Protein AF-A0A4V3BRT6-F1 (afdb_monomer)

Radius of gyration: 21.06 Å; Cα contacts (8 Å, |Δi|>4): 936; chains: 1; bounding box: 44×39×68 Å

Structure (mmCIF, N/CA/C/O backbone):
data_AF-A0A4V3BRT6-F1
#
_entry.id   AF-A0A4V3BRT6-F1
#
loop_
_atom_site.group_PDB
_atom_site.id
_atom_site.type_symbol
_atom_site.label_atom_id
_atom_site.label_alt_id
_atom_site.label_comp_id
_atom_site.label_asym_id
_atom_site.label_entity_id
_atom_site.label_seq_id
_atom_site.pdbx_PDB_ins_code
_atom_site.Cartn_x
_atom_site.Cartn_y
_atom_site.Cartn_z
_atom_site.occupancy
_atom_site.B_iso_or_equiv
_atom_site.auth_seq_id
_atom_site.auth_comp_id
_atom_site.auth_asym_id
_atom_site.auth_atom_id
_atom_site.pdbx_PDB_model_num
ATOM 1 N N . MET A 1 1 ? -2.702 -7.851 36.209 1.00 33.97 1 MET A N 1
ATOM 2 C CA . MET A 1 1 ? -2.397 -9.032 35.366 1.00 33.97 1 MET A CA 1
ATOM 3 C C . MET A 1 1 ? -1.144 -8.744 34.552 1.00 33.97 1 MET A C 1
ATOM 5 O O . MET A 1 1 ? -1.116 -7.740 33.855 1.00 33.97 1 MET A O 1
ATOM 9 N N . LYS A 1 2 ? -0.084 -9.554 34.685 1.00 27.22 2 LYS A N 1
ATOM 10 C CA . LYS A 1 2 ? 1.151 -9.397 33.895 1.00 27.22 2 LYS A CA 1
ATOM 11 C C . LYS A 1 2 ? 0.832 -9.653 32.416 1.00 27.22 2 LYS A C 1
ATOM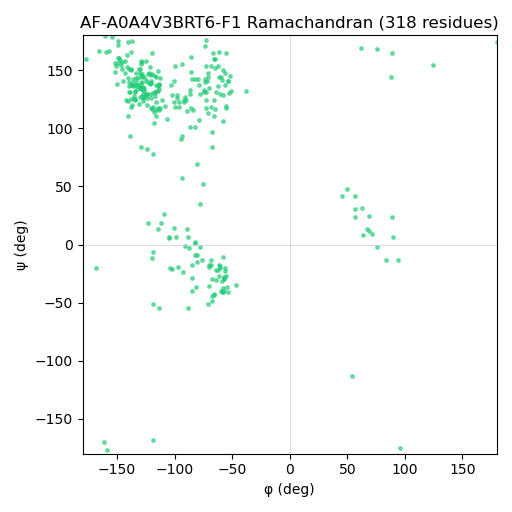 13 O O . LYS A 1 2 ? 0.436 -10.768 32.083 1.00 27.22 2 LYS A O 1
ATOM 18 N N . GLN A 1 3 ? 0.997 -8.648 31.551 1.00 29.16 3 GLN A N 1
ATOM 19 C CA . GLN A 1 3 ? 0.953 -8.825 30.095 1.00 29.16 3 GLN A CA 1
ATOM 20 C C . GLN A 1 3 ? 2.032 -9.843 29.704 1.00 29.16 3 GLN A C 1
ATOM 22 O O . GLN A 1 3 ? 3.229 -9.560 29.779 1.00 29.16 3 GLN A O 1
ATOM 27 N N . ARG A 1 4 ? 1.623 -11.064 29.345 1.00 28.08 4 ARG A N 1
ATOM 28 C CA . ARG A 1 4 ? 2.528 -12.041 28.736 1.00 28.08 4 ARG A CA 1
ATOM 29 C C . ARG A 1 4 ? 2.893 -11.509 27.352 1.00 28.08 4 ARG A C 1
ATOM 31 O O . ARG A 1 4 ? 2.012 -11.329 26.519 1.00 28.08 4 ARG A O 1
ATOM 38 N N . LYS A 1 5 ? 4.181 -11.250 27.116 1.00 31.92 5 LYS A N 1
ATOM 39 C CA . LYS A 1 5 ? 4.716 -10.992 25.774 1.00 31.92 5 LYS A CA 1
ATOM 40 C C . LYS A 1 5 ? 4.614 -12.301 24.985 1.00 31.92 5 LYS A C 1
ATOM 42 O O . LYS A 1 5 ? 5.441 -13.188 25.169 1.00 31.92 5 LYS A O 1
ATOM 47 N N . VAL A 1 6 ? 3.555 -12.460 24.196 1.00 39.06 6 VAL A N 1
ATOM 48 C CA . VAL A 1 6 ? 3.385 -13.597 23.283 1.00 39.06 6 VAL A CA 1
ATOM 49 C C . VAL A 1 6 ? 3.971 -13.193 21.935 1.00 39.06 6 VAL A C 1
ATOM 51 O O . VAL A 1 6 ? 3.570 -12.182 21.367 1.00 39.06 6 VAL A O 1
ATOM 54 N N . ILE A 1 7 ? 4.935 -13.968 21.438 1.00 40.22 7 ILE A N 1
ATOM 55 C CA . ILE A 1 7 ? 5.411 -13.866 20.056 1.00 40.22 7 ILE A CA 1
ATOM 56 C C . ILE A 1 7 ? 4.479 -14.748 19.224 1.00 40.22 7 ILE A C 1
ATOM 58 O O . ILE A 1 7 ? 4.590 -15.972 19.259 1.00 40.22 7 ILE A O 1
ATOM 62 N N . SER A 1 8 ? 3.522 -14.141 18.527 1.00 45.16 8 SER A N 1
ATOM 63 C CA . SER A 1 8 ? 2.628 -14.865 17.620 1.00 45.16 8 SER A CA 1
ATOM 64 C C . SER A 1 8 ? 3.311 -15.038 16.264 1.00 45.16 8 SER A C 1
ATOM 66 O O . SER A 1 8 ? 3.577 -14.052 15.582 1.00 45.16 8 SER A O 1
ATOM 68 N N . GLN A 1 9 ? 3.590 -16.280 15.865 1.00 44.12 9 GLN A N 1
ATOM 69 C CA . GLN A 1 9 ? 4.056 -16.606 14.514 1.00 44.12 9 GLN A CA 1
ATOM 70 C C . GLN A 1 9 ? 2.837 -16.810 13.606 1.00 44.12 9 GLN A C 1
ATOM 72 O O . GLN A 1 9 ? 1.921 -17.550 13.959 1.00 44.12 9 GLN A O 1
ATOM 77 N N . ALA A 1 10 ? 2.808 -16.145 12.453 1.00 50.47 10 ALA A N 1
ATOM 78 C CA . ALA A 1 10 ? 1.772 -16.315 11.440 1.00 50.47 10 ALA A CA 1
ATOM 79 C C . ALA A 1 10 ? 2.437 -16.581 10.086 1.00 50.47 10 ALA A C 1
ATOM 81 O O . ALA A 1 10 ? 3.309 -15.820 9.672 1.00 50.47 10 ALA A O 1
ATOM 82 N N . ILE A 1 11 ? 2.024 -17.657 9.416 1.00 47.91 11 ILE A N 1
ATOM 83 C CA . ILE A 1 11 ? 2.419 -17.997 8.045 1.00 47.91 11 ILE A CA 1
ATOM 84 C C . ILE A 1 11 ? 1.141 -17.949 7.209 1.00 47.91 11 ILE A C 1
ATOM 86 O O . ILE A 1 11 ? 0.170 -18.630 7.539 1.00 47.91 11 ILE A O 1
ATOM 90 N N . ALA A 1 12 ? 1.129 -17.130 6.161 1.00 45.38 12 ALA A N 1
ATOM 91 C CA . ALA A 1 12 ? 0.057 -17.106 5.172 1.00 45.38 12 ALA A CA 1
ATOM 92 C C . ALA A 1 12 ? 0.528 -17.855 3.919 1.00 45.38 12 ALA A C 1
ATOM 94 O O . ALA A 1 12 ? 1.608 -17.575 3.404 1.00 45.38 12 ALA A O 1
ATOM 95 N N . ILE A 1 13 ? -0.274 -18.809 3.442 1.00 42.78 13 ILE A N 1
ATOM 96 C CA . ILE A 1 13 ? -0.078 -19.489 2.157 1.00 42.78 13 ILE A CA 1
ATOM 97 C C . ILE A 1 13 ? -1.290 -19.127 1.303 1.00 42.78 13 ILE A C 1
ATOM 99 O O . ILE A 1 13 ? -2.403 -19.548 1.614 1.00 42.78 13 ILE A O 1
ATOM 103 N N . SER A 1 14 ? -1.094 -18.325 0.258 1.00 44.56 14 SER A N 1
ATOM 104 C CA . SER A 1 14 ? -2.122 -18.065 -0.749 1.00 44.56 14 SER A CA 1
ATOM 105 C C . SER A 1 14 ? -1.975 -19.071 -1.893 1.00 44.56 14 SER A C 1
ATOM 107 O O . SER A 1 14 ? -0.910 -19.193 -2.492 1.00 44.56 14 SER A O 1
ATOM 109 N N . ALA A 1 15 ? -3.046 -19.803 -2.196 1.00 41.38 15 ALA A N 1
ATOM 110 C CA . ALA A 1 15 ? -3.150 -20.648 -3.382 1.00 41.38 15 ALA A CA 1
ATOM 111 C C . ALA A 1 15 ? -4.276 -20.090 -4.260 1.00 41.38 15 ALA A C 1
ATOM 113 O O . ALA A 1 15 ? -5.427 -20.042 -3.830 1.00 41.38 15 ALA A O 1
ATOM 114 N N . GLY A 1 16 ? -3.935 -19.612 -5.458 1.00 39.59 16 GLY A N 1
ATOM 115 C CA . GLY A 1 16 ? -4.914 -19.181 -6.456 1.00 39.59 16 GLY A CA 1
ATOM 116 C C . GLY A 1 16 ? -5.412 -20.369 -7.278 1.00 39.59 16 GLY A C 1
ATOM 117 O O . GLY A 1 16 ? -4.634 -21.267 -7.599 1.00 39.59 16 GLY A O 1
ATOM 118 N N . LEU A 1 17 ? -6.701 -20.375 -7.624 1.00 34.41 17 LEU A N 1
ATOM 119 C CA . LEU A 1 17 ? -7.235 -21.267 -8.653 1.00 34.41 17 LEU A CA 1
ATOM 120 C C . LEU A 1 17 ? -6.793 -20.737 -10.034 1.00 34.41 17 LEU A C 1
ATOM 122 O O . LEU A 1 17 ? -6.954 -19.542 -10.281 1.00 34.41 17 LEU A O 1
ATOM 126 N N . PRO A 1 18 ? -6.242 -21.581 -10.922 1.00 35.78 18 PRO A N 1
ATOM 127 C CA . PRO A 1 18 ? -5.590 -21.149 -12.165 1.00 35.78 18 PRO A CA 1
ATOM 128 C C . PRO A 1 18 ? -6.530 -20.554 -13.232 1.00 35.78 18 PRO A C 1
ATOM 130 O O . PRO A 1 18 ? -6.038 -19.912 -14.154 1.00 35.78 18 PRO A O 1
ATOM 133 N N . ASP A 1 19 ? -7.853 -20.708 -13.098 1.00 33.66 19 ASP A N 1
ATOM 134 C CA . ASP A 1 19 ? -8.824 -20.373 -14.158 1.00 33.66 19 ASP A CA 1
ATOM 135 C C . ASP A 1 19 ? -9.617 -19.075 -13.931 1.00 33.66 19 ASP A C 1
ATOM 137 O O . ASP A 1 19 ? -10.515 -18.749 -14.708 1.00 33.66 19 ASP A O 1
ATOM 141 N N . ILE A 1 20 ? -9.302 -18.306 -12.884 1.00 35.72 20 ILE A N 1
ATOM 142 C CA . ILE A 1 20 ? -9.918 -16.994 -12.663 1.00 35.72 20 ILE A CA 1
ATOM 143 C C . ILE A 1 20 ? -8.812 -15.944 -12.723 1.00 35.72 20 ILE A C 1
ATOM 145 O O . ILE A 1 20 ? -8.003 -15.815 -11.806 1.00 35.72 20 ILE A O 1
ATOM 149 N N . CYS A 1 21 ? -8.754 -15.216 -13.841 1.00 35.66 21 CYS A N 1
ATOM 150 C CA . CYS A 1 21 ? -7.848 -14.087 -14.029 1.00 35.66 21 CYS A CA 1
ATOM 151 C C . CYS A 1 21 ? -8.278 -12.946 -13.096 1.00 35.66 21 CYS A C 1
ATOM 153 O O . CYS A 1 21 ? -9.046 -12.067 -13.476 1.00 35.66 21 CYS A O 1
ATOM 155 N N . PHE A 1 22 ? -7.835 -12.991 -11.842 1.00 51.31 22 PHE A N 1
ATOM 156 C CA . PHE A 1 22 ? -7.939 -11.858 -10.934 1.00 51.31 22 PHE A CA 1
ATOM 157 C C . PHE A 1 22 ? -6.808 -10.893 -11.286 1.00 51.31 22 PHE A C 1
ATOM 159 O O . PHE A 1 22 ? -5.636 -11.195 -11.050 1.00 51.31 22 PHE A O 1
ATOM 166 N N . ALA A 1 23 ? -7.135 -9.758 -11.908 1.00 50.47 23 ALA A N 1
ATOM 167 C CA . ALA A 1 23 ? -6.126 -8.758 -12.219 1.00 50.47 23 ALA A CA 1
ATOM 168 C C . ALA A 1 23 ? -5.515 -8.231 -10.912 1.00 50.47 23 ALA A C 1
ATOM 170 O O . ALA A 1 23 ? -6.211 -7.975 -9.925 1.00 50.47 23 ALA A O 1
ATOM 171 N N . THR A 1 24 ? -4.190 -8.094 -10.884 1.00 62.66 24 THR A N 1
ATOM 172 C CA . THR A 1 24 ? -3.498 -7.499 -9.740 1.00 62.66 24 THR A CA 1
ATOM 173 C C . THR A 1 24 ? -3.957 -6.048 -9.564 1.00 62.66 24 THR A C 1
ATOM 175 O O . THR A 1 24 ? -4.335 -5.382 -10.528 1.00 62.66 24 THR A O 1
ATOM 178 N N . THR A 1 25 ? -3.887 -5.497 -8.350 1.00 71.94 25 THR A N 1
ATOM 179 C CA . THR A 1 25 ? -4.112 -4.054 -8.116 1.00 71.94 25 THR A CA 1
ATOM 180 C C . THR A 1 25 ? -2.905 -3.227 -8.578 1.00 71.94 25 THR A C 1
ATOM 182 O O . THR A 1 25 ? -2.311 -2.485 -7.793 1.00 71.94 25 THR A O 1
ATOM 185 N N . GLY A 1 26 ? -2.467 -3.432 -9.822 1.00 80.50 26 GLY A N 1
ATOM 186 C CA . GLY A 1 26 ? -1.339 -2.757 -10.451 1.00 80.50 26 GLY A CA 1
ATOM 187 C C . GLY A 1 26 ? -0.044 -2.856 -9.645 1.00 80.50 26 GLY A C 1
ATOM 188 O O . GLY A 1 26 ? 0.544 -3.924 -9.503 1.00 80.50 26 GLY A O 1
ATOM 189 N N . ILE A 1 27 ? 0.412 -1.707 -9.145 1.00 80.94 27 ILE A N 1
ATOM 190 C CA . ILE A 1 27 ? 1.709 -1.537 -8.469 1.00 80.94 27 ILE A CA 1
ATOM 191 C C . ILE A 1 27 ? 1.708 -1.938 -6.981 1.00 80.94 27 ILE A C 1
ATOM 193 O O . ILE A 1 27 ? 2.772 -1.971 -6.360 1.00 80.94 27 ILE A O 1
ATOM 197 N N . TYR A 1 28 ? 0.538 -2.219 -6.395 1.00 83.94 28 TYR A N 1
ATOM 198 C CA . TYR A 1 28 ? 0.398 -2.515 -4.965 1.00 83.94 28 TYR A CA 1
ATOM 199 C C . TYR A 1 28 ? 0.641 -3.990 -4.633 1.00 83.94 28 TYR A C 1
ATOM 201 O O . TYR A 1 28 ? 0.336 -4.880 -5.422 1.00 83.94 28 TYR A O 1
ATOM 209 N N . ALA A 1 29 ? 1.166 -4.238 -3.429 1.00 75.50 29 ALA A N 1
ATOM 210 C CA . ALA A 1 29 ? 1.396 -5.581 -2.898 1.00 75.50 29 ALA A CA 1
ATOM 211 C C . ALA A 1 29 ? 0.080 -6.332 -2.661 1.00 75.50 29 ALA A C 1
ATOM 213 O O . ALA A 1 29 ? -0.946 -5.703 -2.436 1.00 75.50 29 ALA A O 1
ATOM 214 N N . THR A 1 30 ? 0.108 -7.663 -2.585 1.00 69.06 30 THR A N 1
ATOM 215 C CA . THR A 1 30 ? -1.079 -8.496 -2.314 1.00 69.06 30 THR A CA 1
ATOM 216 C C . THR A 1 30 ? -1.493 -8.518 -0.830 1.00 69.06 30 THR A 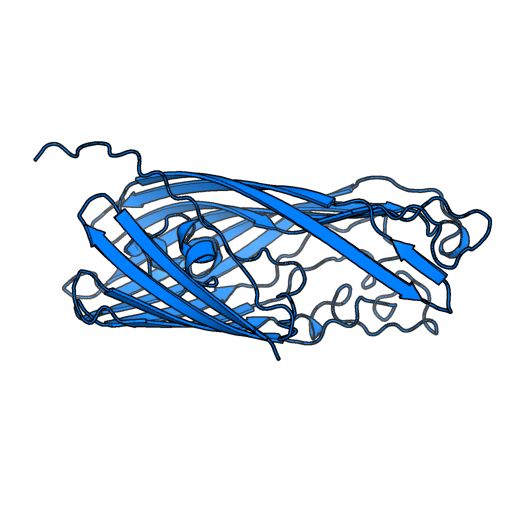C 1
ATOM 218 O O . THR A 1 30 ? -1.940 -9.551 -0.333 1.00 69.06 30 THR A O 1
ATOM 221 N N . GLY A 1 31 ? -1.334 -7.404 -0.110 1.00 69.69 31 GLY A N 1
ATOM 222 C CA . GLY A 1 31 ? -1.648 -7.234 1.316 1.00 69.69 31 GLY A CA 1
ATOM 223 C C . GLY A 1 31 ? -0.453 -6.748 2.131 1.00 69.69 31 GLY A C 1
ATOM 224 O O . GLY A 1 31 ? 0.688 -6.983 1.737 1.00 69.69 31 GLY A O 1
ATOM 225 N N . TYR A 1 32 ? -0.725 -6.080 3.255 1.00 82.81 32 TYR A N 1
ATOM 226 C CA . TYR A 1 32 ? 0.298 -5.569 4.166 1.00 82.81 32 TYR A CA 1
ATOM 227 C C . TYR A 1 32 ? 0.156 -6.238 5.534 1.00 82.81 32 TYR A C 1
ATOM 229 O O . TYR A 1 32 ? -0.831 -6.076 6.251 1.00 82.81 32 TYR A O 1
ATOM 237 N N . GLY A 1 33 ? 1.149 -7.034 5.906 1.00 84.75 33 GLY A N 1
ATOM 238 C CA . GLY A 1 33 ? 1.069 -7.931 7.045 1.00 84.75 33 GLY A CA 1
ATOM 239 C C . GLY A 1 33 ? 0.497 -9.294 6.683 1.00 84.75 33 GLY A C 1
ATOM 240 O O . GLY A 1 33 ? -0.466 -9.444 5.929 1.00 84.75 33 GLY A O 1
ATOM 241 N N . THR A 1 34 ? 1.041 -10.317 7.337 1.00 85.12 34 THR A N 1
ATOM 242 C CA . THR A 1 34 ? 0.634 -11.722 7.165 1.00 85.12 34 THR A CA 1
ATOM 243 C C . THR A 1 34 ? -0.850 -11.972 7.443 1.00 85.12 34 THR A C 1
ATOM 245 O O . THR A 1 34 ? -1.442 -12.882 6.864 1.00 85.12 34 THR A O 1
ATOM 248 N N . ARG A 1 35 ? -1.479 -11.173 8.317 1.00 88.31 35 ARG A N 1
ATOM 249 C CA . ARG A 1 35 ? -2.912 -11.297 8.632 1.00 88.31 35 ARG A CA 1
ATOM 250 C C . ARG A 1 35 ? -3.789 -10.845 7.472 1.00 88.31 35 ARG A C 1
ATOM 252 O O . ARG A 1 35 ? -4.658 -11.606 7.063 1.00 88.31 35 ARG A O 1
ATOM 259 N N . GLU A 1 36 ? -3.540 -9.649 6.946 1.00 89.00 36 GLU A N 1
ATOM 260 C CA . GLU A 1 36 ? -4.310 -9.095 5.828 1.00 89.00 36 GLU A CA 1
ATOM 261 C C . GLU A 1 36 ? -4.075 -9.924 4.567 1.00 89.00 36 GLU A C 1
ATOM 263 O O . GLU A 1 36 ? -5.034 -10.323 3.910 1.00 89.00 36 GLU A O 1
ATOM 268 N N . GLN A 1 37 ? -2.824 -10.303 4.287 1.00 89.06 37 GLN A N 1
ATOM 269 C CA . GLN A 1 37 ? -2.502 -11.191 3.167 1.00 89.06 37 GLN A CA 1
ATOM 270 C C . GLN A 1 37 ? -3.230 -12.543 3.272 1.00 89.06 37 GLN A C 1
ATOM 272 O O . GLN A 1 37 ? -3.769 -13.036 2.283 1.00 89.06 37 GLN A O 1
ATOM 277 N N . GLY A 1 38 ? -3.319 -13.122 4.476 1.00 89.19 38 GLY A N 1
ATOM 278 C CA . GLY A 1 38 ? -4.074 -14.354 4.720 1.00 89.19 38 GLY A CA 1
ATOM 279 C C . GLY A 1 38 ? -5.597 -14.209 4.585 1.00 89.19 38 GLY A C 1
ATOM 280 O O . GLY A 1 38 ? -6.284 -15.214 4.444 1.00 89.19 38 GLY A O 1
ATOM 281 N N . MET A 1 39 ? -6.132 -12.987 4.620 1.00 92.62 39 MET A N 1
ATOM 282 C CA . MET A 1 39 ? -7.566 -12.687 4.503 1.00 92.62 39 MET A CA 1
ATOM 283 C C . MET A 1 39 ? -7.927 -12.025 3.168 1.00 92.62 39 MET A C 1
ATOM 285 O O . MET A 1 39 ? -8.886 -11.260 3.101 1.00 92.62 39 MET A O 1
ATOM 289 N N . GLY A 1 40 ? -7.159 -12.261 2.101 1.00 88.69 40 GLY A N 1
ATOM 290 C CA . GLY A 1 40 ? -7.461 -11.656 0.799 1.00 88.69 40 GLY A CA 1
ATOM 291 C C . GLY A 1 40 ? -7.391 -10.125 0.815 1.00 88.69 40 GLY A C 1
ATOM 292 O O . GLY A 1 40 ? -8.131 -9.475 0.084 1.00 88.69 40 GLY A O 1
ATOM 293 N N . ARG A 1 41 ? -6.510 -9.555 1.654 1.00 90.56 41 ARG A N 1
ATOM 294 C CA . ARG A 1 41 ? -6.225 -8.112 1.812 1.00 90.56 41 ARG A CA 1
ATOM 295 C C . ARG A 1 41 ? -7.303 -7.281 2.489 1.00 90.56 41 ARG A C 1
ATOM 297 O O . ARG A 1 41 ? -7.224 -6.053 2.477 1.00 90.56 41 ARG A O 1
ATOM 304 N N . VAL A 1 42 ? -8.319 -7.923 3.049 1.00 93.50 42 VAL A N 1
ATOM 305 C CA . VAL A 1 42 ? -9.372 -7.199 3.752 1.00 93.50 42 VAL A CA 1
ATOM 306 C C . VAL A 1 42 ? -8.821 -6.613 5.060 1.00 93.50 42 VAL A C 1
ATOM 308 O O . VAL A 1 42 ? -8.090 -7.291 5.788 1.00 93.50 42 VAL A O 1
ATOM 311 N N . GLY A 1 43 ? -9.140 -5.353 5.351 1.00 94.25 43 GLY A N 1
ATOM 312 C CA . GLY A 1 43 ? -8.500 -4.599 6.429 1.00 94.25 43 GLY A CA 1
ATOM 313 C C . GLY A 1 43 ? -9.155 -3.270 6.824 1.00 94.25 43 GLY A C 1
ATOM 314 O O . GLY A 1 43 ? -8.953 -2.846 7.967 1.00 94.25 43 GLY A O 1
ATOM 315 N N . ILE A 1 44 ? -9.987 -2.632 5.981 1.00 97.56 44 ILE A N 1
ATOM 316 C CA . ILE A 1 44 ? -10.500 -1.263 6.238 1.00 97.56 44 ILE A CA 1
ATOM 317 C C . ILE A 1 44 ? -11.267 -1.162 7.563 1.00 97.56 44 ILE A C 1
ATOM 319 O O . ILE A 1 44 ? -11.162 -0.147 8.258 1.00 97.56 44 ILE A O 1
ATOM 323 N N . ALA A 1 45 ? -12.028 -2.196 7.926 1.00 97.94 45 ALA A N 1
ATOM 324 C CA . ALA A 1 45 ? -12.870 -2.218 9.124 1.00 97.94 45 ALA A CA 1
ATOM 325 C C . ALA A 1 45 ? -12.434 -3.241 10.191 1.00 97.94 45 ALA A C 1
ATOM 327 O O . ALA A 1 45 ? -13.206 -3.518 11.114 1.00 97.94 45 ALA A O 1
ATOM 328 N N . ILE A 1 46 ? -11.228 -3.818 10.088 1.00 95.44 46 ILE A N 1
ATOM 329 C CA . ILE A 1 46 ? -10.759 -4.862 11.018 1.00 95.44 46 ILE A CA 1
ATOM 330 C C . ILE A 1 46 ? -10.064 -4.266 12.244 1.00 95.44 46 ILE A C 1
ATOM 332 O O . ILE A 1 46 ? -10.477 -4.559 13.367 1.00 95.44 46 ILE A O 1
ATOM 336 N N . GLY A 1 47 ? -9.038 -3.431 12.041 1.00 91.38 47 GLY A N 1
ATOM 337 C CA . GLY A 1 47 ? -8.323 -2.736 13.121 1.00 91.38 47 GLY A CA 1
ATOM 338 C C . GLY A 1 47 ? -7.471 -3.622 14.044 1.00 91.38 47 GLY A C 1
ATOM 339 O O . GLY A 1 47 ? -7.228 -3.249 15.183 1.00 91.38 47 GLY A O 1
ATOM 340 N N . GLU A 1 48 ? -7.011 -4.792 13.588 1.00 90.12 48 GLU A N 1
ATOM 341 C CA . GLU A 1 48 ? -6.261 -5.767 14.413 1.00 90.12 48 GLU A CA 1
ATOM 342 C C . GLU A 1 48 ? -4.746 -5.805 14.118 1.00 90.12 48 GLU A C 1
ATOM 344 O O . GLU A 1 48 ? -4.014 -6.654 14.646 1.00 90.12 48 GLU A O 1
ATOM 349 N N . SER A 1 49 ? -4.265 -4.893 13.270 1.00 91.19 49 SER A N 1
ATOM 350 C CA . SER A 1 49 ? -2.886 -4.826 12.774 1.00 91.19 49 SER A CA 1
ATOM 351 C C . SER A 1 49 ? -2.274 -3.453 13.043 1.00 91.19 49 SER A C 1
ATOM 353 O O . SER A 1 49 ? -2.942 -2.435 12.873 1.00 91.19 49 SER A O 1
ATOM 355 N N . VAL A 1 50 ? -0.989 -3.401 13.411 1.00 93.44 50 VAL A N 1
ATOM 356 C CA . VAL A 1 50 ? -0.245 -2.124 13.437 1.00 93.44 50 VAL A CA 1
ATOM 357 C C . VAL A 1 50 ? 0.032 -1.575 12.045 1.00 93.44 50 VAL A C 1
ATOM 359 O O . VAL A 1 50 ? 0.292 -0.384 11.911 1.00 93.44 50 VAL A O 1
ATOM 362 N N . LEU A 1 51 ? -0.033 -2.429 11.019 1.00 94.50 51 LEU A N 1
ATOM 363 C CA . LEU A 1 51 ? 0.120 -2.043 9.618 1.00 94.50 51 LEU A CA 1
ATOM 364 C C . LEU A 1 51 ? -1.180 -1.497 9.019 1.00 94.50 51 LEU A C 1
ATOM 366 O O . LEU A 1 51 ? -1.174 -1.080 7.866 1.00 94.50 51 LEU A O 1
ATOM 370 N N . ALA A 1 52 ? -2.255 -1.397 9.814 1.00 94.56 52 ALA A N 1
ATOM 371 C CA . ALA A 1 52 ? -3.533 -0.835 9.388 1.00 94.56 52 ALA A CA 1
ATOM 372 C C . ALA A 1 52 ? -3.431 0.507 8.632 1.00 94.56 52 ALA A C 1
ATOM 374 O O . ALA A 1 52 ? -4.208 0.681 7.698 1.00 94.56 52 ALA A O 1
ATOM 375 N N . PRO A 1 53 ? -2.493 1.444 8.925 1.00 96.56 53 PRO A N 1
ATOM 376 C CA . PRO A 1 53 ? -2.328 2.658 8.119 1.00 96.56 53 PRO A CA 1
ATOM 377 C C . PRO A 1 53 ? -2.070 2.434 6.628 1.00 96.56 53 PRO A C 1
ATOM 379 O O . PRO A 1 53 ? -2.325 3.344 5.839 1.00 96.56 53 PRO A O 1
ATOM 382 N N . ALA A 1 54 ? -1.609 1.249 6.224 1.00 94.12 54 ALA A N 1
ATOM 383 C CA . ALA A 1 54 ? -1.474 0.900 4.819 1.00 94.12 54 ALA A CA 1
ATOM 384 C C . ALA A 1 54 ? -2.838 0.858 4.099 1.00 94.12 54 ALA A C 1
ATOM 386 O O . ALA A 1 54 ? -2.908 1.263 2.941 1.00 94.12 54 ALA A O 1
ATOM 387 N N . GLU A 1 55 ? -3.925 0.510 4.795 1.00 94.00 55 GLU A N 1
ATOM 388 C CA . GLU A 1 55 ? -5.291 0.419 4.250 1.00 94.00 55 GLU A CA 1
ATOM 389 C C . GLU A 1 55 ? -6.234 1.484 4.849 1.00 94.00 55 GLU A C 1
ATOM 391 O O . GLU A 1 55 ? -6.816 2.299 4.127 1.00 94.00 55 GLU A O 1
ATOM 396 N N . ASN A 1 56 ? -6.344 1.544 6.181 1.00 98.00 56 ASN A N 1
ATOM 397 C CA . ASN A 1 56 ? -7.106 2.547 6.925 1.00 98.00 56 ASN A CA 1
ATOM 398 C C . ASN A 1 56 ? -6.361 2.991 8.205 1.00 98.00 56 ASN A C 1
ATOM 400 O O . ASN A 1 56 ? -6.310 2.236 9.184 1.00 98.00 56 ASN A O 1
ATOM 404 N N . PRO A 1 57 ? -5.850 4.239 8.276 1.00 98.31 57 PRO A N 1
ATOM 405 C CA . PRO A 1 57 ? -5.132 4.724 9.456 1.00 98.31 57 PRO A CA 1
ATOM 406 C C . PRO A 1 57 ? -5.958 4.734 10.747 1.00 98.31 57 PRO A C 1
ATOM 408 O O . PRO A 1 57 ? -5.368 4.701 11.826 1.00 98.31 57 PRO A O 1
ATOM 411 N N . ALA A 1 58 ? -7.293 4.692 10.685 1.00 98.62 58 ALA A N 1
ATOM 412 C CA . ALA A 1 58 ? -8.123 4.644 11.887 1.00 98.62 58 ALA A CA 1
ATOM 413 C C . ALA A 1 58 ? -8.017 3.294 12.610 1.00 98.62 58 ALA A C 1
ATOM 415 O O . ALA A 1 58 ? -8.311 3.217 13.802 1.00 98.62 58 ALA A O 1
ATOM 416 N N . GLY A 1 59 ? -7.527 2.247 11.936 1.00 97.62 59 GLY A N 1
ATOM 417 C CA . GLY A 1 59 ? -7.352 0.920 12.521 1.00 97.62 59 GLY A CA 1
ATOM 418 C C . GLY A 1 59 ? -6.386 0.884 13.710 1.00 97.62 59 GLY A C 1
ATOM 419 O O . GLY A 1 59 ? -6.591 0.080 14.619 1.00 97.62 59 GLY A O 1
ATOM 420 N N . ILE A 1 60 ? -5.407 1.801 13.794 1.00 98.06 60 ILE A N 1
ATOM 421 C CA . ILE A 1 60 ? -4.494 1.870 14.957 1.00 98.06 60 ILE A CA 1
ATOM 422 C C . ILE A 1 60 ? -5.242 2.178 16.258 1.00 98.06 60 ILE A C 1
ATOM 424 O O . ILE A 1 60 ? -4.765 1.872 17.350 1.00 98.06 60 ILE A O 1
ATOM 428 N N . ALA A 1 61 ? -6.434 2.772 16.161 1.00 98.12 61 ALA A N 1
ATOM 429 C CA . ALA A 1 61 ? -7.268 3.039 17.316 1.00 98.12 61 ALA A CA 1
ATOM 430 C C . ALA A 1 61 ? -7.729 1.746 18.006 1.00 98.12 61 ALA A C 1
ATOM 432 O O . ALA A 1 61 ? -8.021 1.777 19.197 1.00 98.12 61 ALA A O 1
ATOM 433 N N . PHE A 1 62 ? -7.740 0.604 17.322 1.00 96.75 62 PHE A N 1
ATOM 434 C CA . PHE A 1 62 ? -8.272 -0.650 17.860 1.00 96.75 62 PHE A CA 1
ATOM 435 C C . PHE A 1 62 ? -7.223 -1.771 17.954 1.00 96.75 62 PHE A C 1
ATOM 437 O O . PHE A 1 62 ? -7.482 -2.793 18.582 1.00 96.75 62 PHE A O 1
ATOM 444 N N . SER A 1 63 ? -6.008 -1.556 17.435 1.00 93.69 63 SER A N 1
ATOM 445 C CA . SER A 1 63 ? -4.952 -2.581 17.370 1.00 93.69 63 SER A CA 1
ATOM 446 C C . SER A 1 63 ? -4.235 -2.856 18.698 1.00 93.69 63 SER A C 1
ATOM 448 O O . SER A 1 63 ? -3.493 -3.836 18.802 1.00 93.69 63 SER A O 1
ATOM 450 N N . GLY A 1 64 ? -4.419 -1.980 19.691 1.00 94.75 64 GLY A N 1
ATOM 451 C CA . GLY A 1 64 ? -3.718 -2.008 20.977 1.00 94.75 64 GLY A CA 1
ATOM 452 C C . GLY A 1 64 ? -2.266 -1.513 20.912 1.00 94.75 64 GLY A C 1
ATOM 453 O O . GLY A 1 64 ? -1.693 -1.339 19.836 1.00 94.75 64 GLY A O 1
ATOM 454 N N . ASP A 1 65 ? -1.676 -1.284 22.089 1.00 97.00 65 ASP A N 1
ATOM 455 C CA . ASP A 1 65 ? -0.271 -0.891 22.248 1.00 97.00 65 ASP A CA 1
ATOM 456 C C . ASP A 1 65 ? 0.650 -2.064 21.913 1.00 97.00 65 ASP A C 1
ATOM 458 O O . ASP A 1 65 ? 0.674 -3.060 22.645 1.00 97.00 65 ASP A O 1
ATOM 462 N N . ARG A 1 66 ? 1.423 -1.959 20.832 1.00 94.94 66 ARG A N 1
ATOM 463 C CA . ARG A 1 66 ? 2.267 -3.065 20.369 1.00 94.94 66 ARG A CA 1
ATOM 464 C C . ARG A 1 66 ? 3.313 -2.630 19.347 1.00 94.94 66 ARG A C 1
ATOM 466 O O . ARG A 1 66 ? 3.250 -1.538 18.787 1.00 94.94 66 ARG A O 1
ATOM 473 N N . LEU A 1 67 ? 4.261 -3.528 19.115 1.00 95.94 67 LEU A N 1
ATOM 474 C CA . LEU A 1 67 ? 5.287 -3.440 18.088 1.00 95.94 67 LEU A CA 1
ATOM 475 C C . LEU A 1 67 ? 5.243 -4.739 17.288 1.00 95.94 67 LEU A C 1
ATOM 477 O O . LEU A 1 67 ? 5.358 -5.809 17.887 1.00 95.94 67 LEU A O 1
ATOM 481 N N . ASP A 1 68 ? 5.118 -4.632 15.969 1.00 93.25 68 ASP A N 1
ATOM 482 C CA . ASP A 1 68 ? 5.217 -5.769 15.061 1.00 93.25 68 ASP A CA 1
ATOM 483 C C . ASP A 1 68 ? 6.367 -5.523 14.072 1.00 93.25 68 ASP A C 1
ATOM 485 O O . ASP A 1 68 ? 6.561 -4.414 13.569 1.00 93.25 68 ASP A O 1
ATOM 489 N N . VAL A 1 69 ? 7.136 -6.573 13.797 1.00 92.88 69 VAL A N 1
ATOM 490 C CA . VAL A 1 69 ? 8.167 -6.602 12.754 1.00 92.88 69 VAL A CA 1
ATOM 491 C C . VAL A 1 69 ? 7.890 -7.821 11.900 1.00 92.88 69 VAL A C 1
ATOM 493 O O . VAL A 1 69 ? 7.610 -8.898 12.431 1.00 92.88 69 VAL A O 1
ATOM 496 N N . GLY A 1 70 ? 7.966 -7.658 10.590 1.00 89.81 70 GLY A N 1
ATOM 497 C CA . GLY A 1 70 ? 7.693 -8.729 9.654 1.00 89.81 70 GLY A CA 1
ATOM 498 C C . GLY A 1 70 ? 8.323 -8.469 8.301 1.00 89.81 70 GLY A C 1
ATOM 499 O O . GLY A 1 70 ? 9.044 -7.495 8.082 1.00 89.81 70 GLY A O 1
ATOM 500 N N . GLY A 1 71 ? 8.047 -9.378 7.382 1.00 87.81 71 GLY A N 1
ATOM 501 C CA . GLY A 1 71 ? 8.328 -9.152 5.984 1.00 87.81 71 GLY A CA 1
ATOM 502 C C . GLY A 1 71 ? 7.864 -10.309 5.120 1.00 87.81 71 GLY A C 1
ATOM 503 O O . GLY A 1 71 ? 7.664 -11.426 5.600 1.00 87.81 71 GLY A O 1
ATOM 504 N N . GLY A 1 72 ? 7.703 -10.014 3.837 1.00 87.00 72 GLY A N 1
ATOM 505 C CA . GLY A 1 72 ? 7.347 -10.968 2.799 1.00 87.00 72 GLY A CA 1
ATOM 506 C C . GLY A 1 72 ? 8.413 -11.066 1.712 1.00 87.00 72 GLY A C 1
ATOM 507 O O . GLY A 1 72 ? 9.287 -10.207 1.574 1.00 87.00 72 GLY A O 1
ATOM 508 N N . LEU A 1 73 ? 8.313 -12.125 0.914 1.00 86.94 73 LEU A N 1
ATOM 509 C CA . LEU A 1 73 ? 9.022 -12.263 -0.352 1.00 86.94 73 LEU A CA 1
ATOM 510 C C . LEU A 1 73 ? 7.978 -12.382 -1.456 1.00 86.94 73 LEU A C 1
ATOM 512 O O . LEU A 1 73 ? 7.189 -13.327 -1.467 1.00 86.94 73 LEU A O 1
ATOM 516 N N . LEU A 1 74 ? 7.983 -11.427 -2.380 1.00 85.56 74 LEU A N 1
ATOM 517 C CA . LEU A 1 74 ? 7.159 -11.480 -3.576 1.00 85.56 74 LEU A CA 1
ATOM 518 C C . LEU A 1 74 ? 7.939 -12.191 -4.681 1.00 85.56 74 LEU A C 1
ATOM 520 O O . LEU A 1 74 ? 8.967 -11.690 -5.142 1.00 85.56 74 LEU A O 1
ATOM 524 N N . PHE A 1 75 ? 7.443 -13.358 -5.087 1.00 86.00 75 PHE A N 1
ATOM 525 C CA . PHE A 1 75 ? 7.955 -14.117 -6.223 1.00 86.00 75 PHE A CA 1
ATOM 526 C C . PHE A 1 75 ? 7.084 -13.834 -7.436 1.00 86.00 75 PHE A C 1
ATOM 528 O O . PHE A 1 75 ? 5.870 -14.012 -7.377 1.00 86.00 75 PHE A O 1
ATOM 535 N N . ILE A 1 76 ? 7.697 -13.416 -8.539 1.00 81.81 76 ILE A N 1
ATOM 536 C CA . ILE A 1 76 ? 6.963 -13.132 -9.771 1.00 81.81 76 ILE A CA 1
ATOM 537 C C . ILE A 1 76 ? 7.564 -13.940 -10.904 1.00 81.81 76 ILE A C 1
ATOM 539 O O . ILE A 1 76 ? 8.771 -13.915 -11.161 1.00 81.81 76 ILE A O 1
ATOM 543 N N . GLN A 1 77 ? 6.681 -14.649 -11.590 1.00 83.19 77 GLN A N 1
ATOM 544 C CA . GLN A 1 77 ? 6.948 -15.291 -12.860 1.00 83.19 77 GLN A CA 1
ATOM 545 C C . GLN A 1 77 ? 6.134 -14.542 -13.905 1.00 83.19 77 GLN A C 1
ATOM 547 O O . GLN A 1 77 ? 4.930 -14.364 -13.749 1.00 83.19 77 GLN A O 1
ATOM 552 N N . SER A 1 78 ? 6.813 -14.057 -14.937 1.00 82.31 78 SER A N 1
ATOM 553 C CA . SER A 1 78 ? 6.193 -13.292 -16.009 1.00 82.31 78 SER A CA 1
ATOM 554 C C . SER A 1 78 ? 6.658 -13.836 -17.347 1.00 82.31 78 SER A C 1
ATOM 556 O O . SER A 1 78 ? 7.819 -14.229 -17.517 1.00 82.31 78 SER A O 1
ATOM 558 N N . GLY A 1 79 ? 5.747 -13.839 -18.304 1.00 82.44 79 GLY A N 1
ATOM 559 C CA . GLY A 1 79 ? 6.043 -14.089 -19.697 1.00 82.44 79 GLY A CA 1
ATOM 560 C C . GLY A 1 79 ? 5.116 -13.258 -20.565 1.00 82.44 79 GLY A C 1
ATOM 561 O O . GLY A 1 79 ? 4.002 -12.936 -20.158 1.00 82.44 79 GLY A O 1
ATOM 562 N N . ALA A 1 80 ? 5.591 -12.901 -21.746 1.00 81.31 80 ALA A N 1
ATOM 563 C CA . ALA A 1 80 ? 4.799 -12.205 -22.744 1.00 81.31 80 ALA A CA 1
ATOM 564 C C . ALA A 1 80 ? 5.117 -12.778 -24.122 1.00 81.31 80 ALA A C 1
ATOM 566 O O . ALA A 1 80 ? 6.226 -13.254 -24.358 1.00 81.31 80 ALA A O 1
ATOM 567 N N . VAL A 1 81 ? 4.150 -12.721 -25.028 1.00 81.06 81 VAL A N 1
ATOM 568 C CA . VAL A 1 81 ? 4.401 -12.891 -26.457 1.00 81.06 81 VAL A CA 1
ATOM 569 C C . VAL A 1 81 ? 4.066 -11.559 -27.098 1.00 81.06 81 VAL A C 1
ATOM 571 O O . VAL A 1 81 ? 2.928 -11.107 -26.992 1.00 81.06 81 VAL A O 1
ATOM 574 N N . ASP A 1 82 ? 5.061 -10.928 -27.706 1.00 73.12 82 ASP A N 1
ATOM 575 C CA . ASP A 1 82 ? 4.911 -9.647 -28.390 1.00 73.12 82 ASP A CA 1
ATOM 576 C C . AS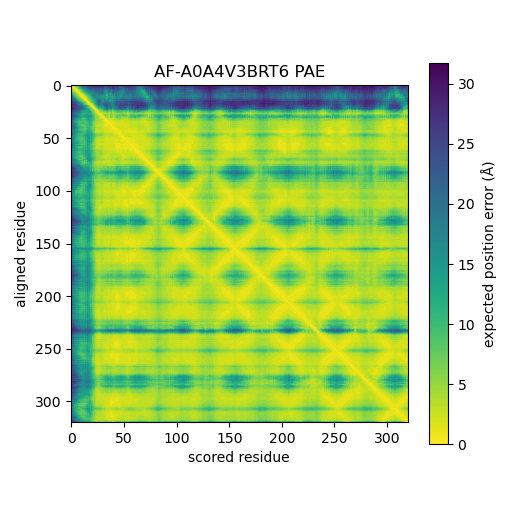P A 1 82 ? 5.518 -9.764 -29.786 1.00 73.12 82 ASP A C 1
ATOM 578 O O . ASP A 1 82 ? 6.633 -10.261 -29.931 1.00 73.12 82 ASP A O 1
ATOM 582 N N . ASP A 1 83 ? 4.742 -9.404 -30.807 1.00 73.62 83 ASP A N 1
ATOM 583 C CA . ASP A 1 83 ? 5.089 -9.550 -32.231 1.00 73.62 83 ASP A CA 1
ATOM 584 C C . ASP A 1 83 ? 5.705 -10.924 -32.605 1.00 73.62 83 ASP A C 1
ATOM 586 O O . ASP A 1 83 ? 6.702 -11.039 -33.314 1.00 73.62 83 ASP A O 1
ATOM 590 N N . GLY A 1 84 ? 5.151 -12.010 -32.047 1.00 74.88 84 GLY A N 1
ATOM 591 C CA . GLY A 1 84 ? 5.641 -13.380 -32.267 1.00 74.88 84 GLY A CA 1
ATOM 592 C C . GLY A 1 84 ? 6.928 -13.748 -31.511 1.00 74.88 84 GLY A C 1
ATOM 593 O O . GLY A 1 84 ? 7.352 -14.905 -31.555 1.00 74.88 84 GLY A O 1
ATOM 594 N N . VAL A 1 85 ? 7.525 -12.818 -30.763 1.00 73.94 85 VAL A N 1
ATOM 595 C CA . VAL A 1 85 ? 8.685 -13.055 -29.899 1.00 73.94 85 VAL A CA 1
ATOM 596 C C . VAL A 1 85 ? 8.217 -13.451 -28.502 1.00 73.94 85 VAL A C 1
ATOM 598 O O . VAL A 1 85 ? 7.463 -12.737 -27.844 1.00 73.94 85 VAL A O 1
ATOM 601 N N . SER A 1 86 ? 8.689 -14.605 -28.025 1.00 82.69 86 SER A N 1
ATOM 602 C CA . SER A 1 86 ? 8.421 -15.067 -26.661 1.00 82.69 86 SER A CA 1
ATOM 603 C C . SER A 1 86 ? 9.428 -14.484 -25.674 1.00 82.69 86 SER A C 1
ATOM 605 O O . SER A 1 86 ? 10.628 -14.763 -25.724 1.00 82.69 86 SER A O 1
ATOM 607 N N . TYR A 1 87 ? 8.918 -13.707 -24.730 1.00 81.56 87 TYR A N 1
ATOM 608 C CA . TYR A 1 87 ? 9.648 -13.143 -23.610 1.00 81.56 87 TYR A CA 1
ATOM 609 C C . TYR A 1 87 ? 9.407 -13.983 -22.365 1.00 81.56 87 TYR A C 1
ATOM 611 O O . TYR A 1 87 ? 8.292 -14.065 -21.858 1.00 81.56 87 TYR A O 1
ATOM 619 N N . HIS A 1 88 ? 10.479 -14.557 -21.825 1.00 87.12 88 HIS A N 1
ATOM 620 C CA . HIS A 1 88 ? 10.448 -15.247 -20.540 1.00 87.12 88 HIS A CA 1
ATOM 621 C C . HIS A 1 88 ? 11.269 -14.468 -19.517 1.00 87.12 88 HIS A C 1
ATOM 623 O O . HIS A 1 88 ? 12.487 -14.296 -19.676 1.00 87.12 88 HIS A O 1
ATOM 629 N N . ALA A 1 89 ? 10.606 -13.987 -18.466 1.00 86.56 89 ALA A N 1
ATOM 630 C CA . ALA A 1 89 ? 11.292 -13.347 -17.359 1.00 86.56 89 ALA A CA 1
ATOM 631 C C . ALA A 1 89 ? 12.020 -14.402 -16.515 1.00 86.56 89 ALA A C 1
ATOM 633 O O . ALA A 1 89 ? 11.519 -15.499 -16.261 1.00 86.56 89 ALA A O 1
ATOM 634 N N . LYS A 1 90 ? 13.207 -14.051 -16.020 1.00 89.25 90 LYS A N 1
ATOM 635 C CA . LYS A 1 90 ? 13.763 -14.691 -14.828 1.00 89.25 90 LYS A CA 1
ATOM 636 C C . LYS A 1 90 ? 12.809 -14.420 -13.665 1.00 89.25 90 LYS A C 1
ATOM 638 O O . LYS A 1 90 ? 12.256 -13.326 -13.578 1.00 89.25 90 LYS A O 1
ATOM 643 N N . THR A 1 91 ? 12.661 -15.391 -12.765 1.00 86.75 91 THR A N 1
ATOM 644 C CA . THR A 1 91 ? 11.867 -15.205 -11.548 1.00 86.75 91 THR A CA 1
ATOM 645 C C . THR A 1 91 ? 12.373 -13.988 -10.780 1.00 86.75 91 THR A C 1
ATOM 647 O O . THR A 1 91 ? 13.529 -13.952 -10.353 1.00 86.75 91 THR A O 1
ATOM 650 N N . GLY A 1 92 ? 11.508 -12.988 -10.638 1.00 84.69 92 GLY A N 1
ATOM 651 C CA . GLY A 1 92 ? 11.763 -11.822 -9.810 1.00 84.69 92 GLY A CA 1
ATOM 652 C C . GLY A 1 92 ? 11.514 -12.167 -8.349 1.00 84.69 92 GLY A C 1
ATOM 653 O O . GLY A 1 92 ? 10.532 -12.838 -8.035 1.00 84.69 92 GLY A O 1
ATOM 654 N N . ILE A 1 93 ? 12.400 -11.711 -7.466 1.00 87.31 93 ILE A N 1
ATOM 655 C CA . ILE A 1 93 ? 12.223 -11.804 -6.016 1.00 87.31 93 ILE A CA 1
ATOM 656 C C . ILE A 1 93 ? 12.326 -10.389 -5.464 1.00 87.31 93 ILE A C 1
ATOM 658 O O . ILE A 1 93 ? 13.351 -9.727 -5.635 1.00 87.31 93 ILE A O 1
ATOM 662 N N . THR A 1 94 ? 11.269 -9.912 -4.817 1.00 86.94 94 THR A N 1
ATOM 663 C CA . THR A 1 94 ? 11.236 -8.582 -4.200 1.00 86.94 94 THR A CA 1
ATOM 664 C C . THR A 1 94 ? 10.962 -8.720 -2.701 1.00 86.94 94 THR A C 1
ATOM 666 O O . THR A 1 94 ? 9.911 -9.243 -2.326 1.00 86.94 94 THR A O 1
ATOM 669 N N . PRO A 1 95 ? 11.899 -8.305 -1.825 1.00 88.06 95 PRO A N 1
ATOM 670 C CA . PRO A 1 95 ? 11.671 -8.316 -0.388 1.00 88.06 95 PRO A CA 1
ATOM 671 C C . PRO A 1 95 ? 10.715 -7.194 0.013 1.00 88.06 95 PRO A C 1
ATOM 673 O O . PRO A 1 95 ? 10.811 -6.073 -0.485 1.00 88.06 95 PRO A O 1
ATOM 676 N N . MET A 1 96 ? 9.820 -7.498 0.945 1.00 89.12 96 MET A N 1
ATOM 677 C CA . MET A 1 96 ? 8.786 -6.583 1.421 1.00 89.12 96 MET A CA 1
ATOM 678 C C . MET A 1 96 ? 8.914 -6.455 2.939 1.00 89.12 96 MET A C 1
ATOM 680 O O . MET A 1 96 ? 8.261 -7.204 3.659 1.00 89.12 96 MET A O 1
ATOM 684 N N . PRO A 1 97 ? 9.826 -5.610 3.449 1.00 90.31 97 PRO A N 1
ATOM 685 C CA . PRO A 1 97 ? 9.982 -5.429 4.885 1.00 90.31 97 PRO A CA 1
ATOM 686 C C . PRO A 1 97 ? 8.785 -4.677 5.467 1.00 90.31 97 PRO A C 1
ATOM 688 O O . PRO A 1 97 ? 8.254 -3.747 4.857 1.00 90.31 97 PRO A O 1
ATOM 691 N N . GLU A 1 98 ? 8.404 -5.053 6.681 1.00 93.25 98 GLU A N 1
ATOM 692 C CA . GLU A 1 98 ? 7.271 -4.479 7.391 1.00 93.25 98 GLU A CA 1
ATOM 693 C C . GLU A 1 98 ? 7.655 -4.165 8.834 1.00 93.25 98 GLU A C 1
ATOM 695 O O . GLU A 1 98 ? 8.298 -4.953 9.534 1.00 93.25 98 GLU A O 1
ATOM 700 N N . PHE A 1 99 ? 7.228 -3.001 9.301 1.00 95.62 99 PHE A N 1
ATOM 701 C CA . PHE A 1 99 ? 7.427 -2.574 10.676 1.00 95.62 99 PHE A CA 1
ATOM 702 C C . PHE A 1 99 ? 6.219 -1.764 11.112 1.00 95.62 99 PHE A C 1
ATOM 704 O O . PHE A 1 99 ? 5.707 -0.942 10.355 1.00 95.62 99 PHE A O 1
ATOM 711 N N . GLY A 1 100 ? 5.778 -1.948 12.347 1.00 97.12 100 GLY A N 1
ATOM 712 C CA . GLY A 1 100 ? 4.779 -1.073 12.923 1.00 97.12 100 GLY A CA 1
ATOM 713 C C . GLY A 1 100 ? 4.890 -0.964 14.429 1.00 97.12 100 GLY A C 1
ATOM 714 O O . GLY A 1 100 ? 5.270 -1.899 15.131 1.00 97.12 100 GLY A O 1
ATOM 715 N N . TYR A 1 101 ? 4.531 0.206 14.927 1.00 98.19 101 TYR A N 1
ATOM 716 C CA . TYR A 1 101 ? 4.479 0.521 16.341 1.00 98.19 101 TYR A CA 1
ATOM 717 C C . TYR A 1 101 ? 3.238 1.359 16.613 1.00 98.19 101 TYR A C 1
ATOM 719 O O . TYR A 1 101 ? 2.996 2.344 15.920 1.00 98.19 101 TYR A O 1
ATOM 727 N N . VAL A 1 102 ? 2.467 0.984 17.628 1.00 98.62 102 VAL A N 1
ATOM 728 C CA . VAL A 1 102 ? 1.270 1.705 18.067 1.00 98.62 102 VAL A CA 1
ATOM 729 C C . VAL A 1 102 ? 1.336 1.914 19.573 1.00 98.62 102 VAL A C 1
ATOM 731 O O . VAL A 1 102 ? 1.687 1.007 20.331 1.00 98.62 102 VAL A O 1
ATOM 734 N N . LYS A 1 103 ? 0.976 3.122 20.007 1.00 98.44 103 LYS A N 1
ATOM 735 C CA . LYS A 1 103 ? 0.941 3.529 21.406 1.00 98.44 103 LYS A CA 1
ATOM 736 C C . LYS A 1 103 ? -0.249 4.439 21.684 1.00 98.44 103 LYS A C 1
ATOM 738 O O . LYS A 1 103 ? -0.386 5.514 21.100 1.00 98.44 103 LYS A O 1
ATOM 743 N N . SER A 1 104 ? -1.076 4.048 22.643 1.00 98.38 104 SER A N 1
ATOM 744 C CA . SER A 1 104 ? -2.102 4.908 23.220 1.00 98.38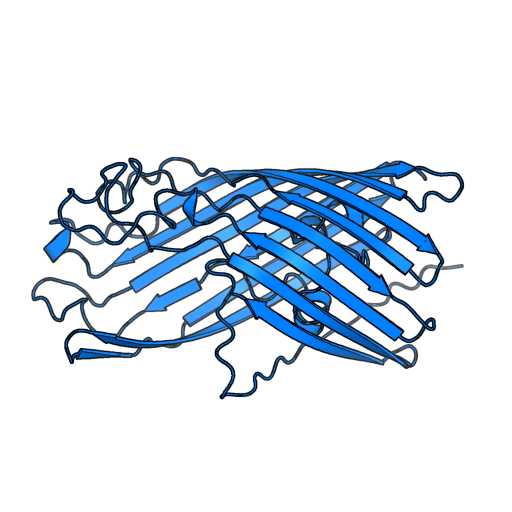 104 SER A CA 1
ATOM 745 C C . SER A 1 104 ? -1.424 5.957 24.101 1.00 98.38 104 SER A C 1
ATOM 747 O O . SER A 1 104 ? -0.761 5.628 25.086 1.00 98.38 104 SER A O 1
ATOM 749 N N . LEU A 1 105 ? -1.577 7.226 23.729 1.00 98.31 105 LEU A N 1
ATOM 750 C CA . LEU A 1 105 ? -1.097 8.377 24.497 1.00 98.31 105 LEU A CA 1
ATOM 751 C C . LEU A 1 105 ? -2.112 8.779 25.575 1.00 98.31 105 LEU A C 1
ATOM 753 O O . LEU A 1 105 ? -1.749 9.307 26.621 1.00 98.31 105 LEU A O 1
ATOM 757 N N . SER A 1 106 ? -3.394 8.514 25.322 1.00 97.94 106 SER A N 1
ATOM 758 C CA . SER A 1 106 ? -4.496 8.650 26.275 1.00 97.94 106 SER A CA 1
ATOM 759 C C . SER A 1 106 ? -5.636 7.694 25.885 1.00 97.94 106 SER A C 1
ATOM 761 O O . SER A 1 106 ? -5.551 7.035 24.844 1.00 97.94 106 SER A O 1
ATOM 763 N N . PRO A 1 107 ? -6.747 7.629 26.647 1.00 96.56 107 PRO A N 1
ATOM 764 C CA . PRO A 1 107 ? -7.928 6.880 26.215 1.00 96.56 107 PRO A CA 1
ATOM 765 C C . PRO A 1 107 ? -8.475 7.340 24.857 1.00 96.56 107 PRO A C 1
ATOM 767 O O . PRO A 1 107 ? -9.060 6.540 24.134 1.00 96.56 107 PRO A O 1
ATOM 770 N N . SER A 1 108 ? -8.266 8.612 24.492 1.00 98.19 108 SER A N 1
ATOM 771 C CA . SER A 1 108 ? -8.778 9.183 23.239 1.00 98.19 108 SER A CA 1
ATOM 772 C C . SER A 1 108 ? -7.716 9.362 22.161 1.00 98.19 108 SER A C 1
ATOM 774 O O . SER A 1 108 ? -8.080 9.486 21.006 1.00 98.19 108 SER A O 1
ATOM 776 N N . LEU A 1 109 ? -6.427 9.406 22.491 1.00 98.62 109 LEU A N 1
ATOM 777 C CA . LEU A 1 109 ? -5.381 9.730 21.523 1.00 98.62 109 LEU A CA 1
ATOM 778 C C . LEU A 1 109 ? -4.422 8.559 21.344 1.00 98.62 109 LEU A C 1
ATOM 780 O O . LEU A 1 109 ? -3.865 8.049 22.318 1.00 98.62 109 LEU A O 1
ATOM 784 N N . VAL A 1 110 ? -4.205 8.169 20.094 1.00 98.81 110 VAL A N 1
ATOM 785 C CA . VAL A 1 110 ? -3.312 7.079 19.705 1.00 98.81 110 VAL A CA 1
ATOM 786 C C . VAL A 1 110 ? -2.329 7.590 18.676 1.00 98.81 110 VAL A C 1
ATOM 788 O O . VAL A 1 110 ? -2.715 8.263 17.722 1.00 98.81 110 VAL A O 1
ATOM 791 N N . PHE A 1 111 ? -1.066 7.246 18.867 1.00 98.75 111 PHE A N 1
ATOM 792 C CA . PHE A 1 111 ? -0.017 7.472 17.893 1.00 98.75 111 PHE A CA 1
ATOM 793 C C . PHE A 1 111 ? 0.482 6.131 17.368 1.00 98.75 111 PHE A C 1
ATOM 795 O O . PHE A 1 111 ? 0.609 5.167 18.125 1.00 98.75 111 PHE A O 1
ATOM 802 N N . GLY A 1 112 ? 0.804 6.075 16.086 1.00 98.44 112 GLY A N 1
ATOM 803 C CA . GLY A 1 112 ? 1.480 4.932 15.506 1.00 98.44 112 GLY A CA 1
ATOM 804 C C . GLY A 1 112 ? 2.378 5.325 14.350 1.00 98.44 112 GLY A C 1
ATOM 805 O O . GLY A 1 112 ? 2.224 6.387 13.754 1.00 98.44 112 GLY A O 1
ATOM 806 N N . VAL A 1 113 ? 3.319 4.453 14.025 1.00 98.44 113 VAL A N 1
ATOM 807 C CA . VAL A 1 113 ? 4.074 4.508 12.778 1.00 98.44 113 VAL A CA 1
ATOM 808 C C . VAL A 1 113 ? 4.013 3.127 12.150 1.00 98.44 113 VAL A C 1
ATOM 810 O O . VAL A 1 113 ? 4.183 2.127 12.846 1.00 98.44 113 VAL A O 1
ATOM 813 N N . ALA A 1 114 ? 3.754 3.072 10.852 1.00 97.38 114 ALA A N 1
ATOM 814 C CA . ALA A 1 114 ? 3.781 1.841 10.078 1.00 97.38 114 ALA A CA 1
ATOM 815 C C . ALA A 1 114 ? 4.663 2.041 8.851 1.00 97.38 114 ALA A C 1
ATOM 817 O O . ALA A 1 114 ? 4.706 3.139 8.297 1.00 97.38 114 ALA A O 1
ATOM 818 N N . SER A 1 115 ? 5.350 0.991 8.426 1.00 96.50 115 SER A N 1
ATOM 819 C CA . SER A 1 115 ? 6.050 0.946 7.155 1.00 96.50 115 SER A CA 1
ATOM 820 C C . SER A 1 115 ? 5.669 -0.299 6.382 1.00 96.50 115 SER A C 1
ATOM 822 O O . SER A 1 115 ? 5.609 -1.395 6.944 1.00 96.50 115 SER A O 1
ATOM 824 N N . TRP A 1 116 ? 5.482 -0.120 5.087 1.00 94.25 116 TRP A N 1
ATOM 825 C CA . TRP A 1 116 ? 5.194 -1.187 4.145 1.00 94.25 116 TRP A CA 1
ATOM 826 C C . TRP A 1 116 ? 5.934 -0.921 2.838 1.00 94.25 116 TRP A C 1
ATOM 828 O O . TRP A 1 116 ? 6.398 0.193 2.585 1.00 94.25 116 TRP A O 1
ATOM 838 N N . ALA A 1 117 ? 6.065 -1.955 2.018 1.00 92.25 117 ALA A N 1
ATOM 839 C CA . ALA A 1 117 ? 6.692 -1.861 0.711 1.00 92.25 117 ALA A CA 1
ATOM 840 C C . ALA A 1 117 ? 5.751 -2.382 -0.374 1.00 92.25 117 ALA A C 1
ATOM 842 O O . ALA A 1 117 ? 4.843 -3.161 -0.103 1.00 92.25 117 ALA A O 1
ATOM 843 N N . SER A 1 118 ? 5.972 -1.960 -1.610 1.00 89.75 118 SER A N 1
ATOM 844 C CA . SER A 1 118 ? 5.275 -2.437 -2.803 1.00 89.75 118 SER A CA 1
ATOM 845 C C . SER A 1 118 ? 6.194 -2.368 -4.022 1.00 89.75 118 SER A C 1
ATOM 847 O O . SER A 1 118 ? 7.327 -1.880 -3.940 1.00 89.75 118 SER A O 1
ATOM 849 N N . GLY A 1 119 ? 5.706 -2.870 -5.154 1.00 88.00 119 GLY A N 1
ATOM 850 C CA . GLY A 1 119 ? 6.463 -2.936 -6.394 1.00 88.00 119 GLY A CA 1
ATOM 851 C C . GLY A 1 119 ? 7.159 -4.278 -6.635 1.00 88.00 119 GLY A C 1
ATOM 852 O O . GLY A 1 119 ? 6.952 -5.257 -5.919 1.00 88.00 119 GLY A O 1
ATOM 853 N N . ALA A 1 120 ? 7.943 -4.329 -7.706 1.00 88.06 120 ALA A N 1
ATOM 854 C CA . ALA A 1 120 ? 8.491 -5.545 -8.285 1.00 88.06 120 ALA A CA 1
ATOM 855 C C . ALA A 1 120 ? 9.754 -5.263 -9.113 1.00 88.06 120 ALA A C 1
ATOM 857 O O . ALA A 1 120 ? 10.036 -4.126 -9.500 1.00 88.06 120 ALA A O 1
ATOM 858 N N . SER A 1 121 ? 10.495 -6.321 -9.448 1.00 87.88 121 SER A N 1
ATOM 859 C CA . SER A 1 121 ? 11.581 -6.260 -10.433 1.00 87.88 121 SER A CA 1
ATOM 860 C C . SER A 1 121 ? 11.580 -7.463 -11.368 1.00 87.88 121 SER A C 1
ATOM 862 O O . SER A 1 121 ? 11.650 -8.597 -10.889 1.00 87.88 121 SER A O 1
ATOM 864 N N . MET A 1 122 ? 11.548 -7.225 -12.677 1.00 88.19 122 MET A N 1
ATOM 865 C CA . MET A 1 122 ? 11.584 -8.245 -13.726 1.00 88.19 122 MET A CA 1
ATOM 866 C C . MET A 1 122 ? 12.841 -8.101 -14.576 1.00 88.19 122 MET A C 1
ATOM 868 O O . MET A 1 122 ? 13.197 -7.002 -14.990 1.00 88.19 122 MET A O 1
ATOM 872 N N . SER A 1 123 ? 13.480 -9.224 -14.896 1.00 90.19 123 SER A N 1
ATOM 873 C CA . SER A 1 123 ? 14.570 -9.292 -15.873 1.00 90.19 123 SER A CA 1
ATOM 874 C C . SER A 1 123 ? 14.206 -10.302 -16.946 1.00 90.19 123 SER A C 1
ATOM 876 O O . SER A 1 123 ? 13.919 -11.455 -16.633 1.00 90.19 123 SER A O 1
ATOM 878 N N . TYR A 1 124 ? 14.255 -9.895 -18.204 1.00 87.44 124 TYR A N 1
ATOM 879 C CA . TYR A 1 124 ? 14.051 -10.760 -19.356 1.00 87.44 124 TYR A CA 1
ATOM 880 C C . TYR A 1 124 ? 15.400 -11.165 -19.950 1.00 87.44 124 TYR A C 1
ATOM 882 O O . TYR A 1 124 ? 16.409 -10.481 -19.792 1.00 87.44 124 TYR A O 1
ATOM 890 N N . ARG A 1 125 ? 15.440 -12.318 -20.621 1.00 84.00 125 ARG A N 1
ATOM 891 C CA . ARG A 1 125 ? 16.662 -12.839 -21.267 1.00 84.00 125 ARG A CA 1
ATOM 892 C C . ARG A 1 125 ? 16.837 -12.363 -22.714 1.00 84.00 125 ARG A C 1
ATOM 894 O O . ARG A 1 125 ? 17.647 -12.938 -23.431 1.00 84.00 125 ARG A O 1
ATOM 901 N N . ALA A 1 126 ? 16.064 -11.365 -23.130 1.00 84.75 126 ALA A N 1
ATOM 902 C CA . ALA A 1 126 ? 16.029 -10.861 -24.494 1.00 84.75 126 ALA A CA 1
ATOM 903 C C . ALA A 1 126 ? 15.896 -9.328 -24.502 1.00 84.75 126 ALA A C 1
ATOM 905 O O . ALA A 1 126 ? 15.342 -8.769 -23.546 1.00 84.75 126 ALA A O 1
ATOM 906 N N . PRO A 1 127 ? 16.389 -8.652 -25.554 1.00 84.50 127 PRO A N 1
ATOM 907 C CA . PRO A 1 127 ? 16.137 -7.236 -25.777 1.00 84.50 127 PRO A CA 1
ATOM 908 C C . PRO A 1 127 ? 14.684 -6.982 -26.189 1.00 84.50 127 PRO A C 1
ATOM 910 O O . PRO A 1 127 ? 14.059 -7.789 -26.888 1.00 84.50 127 PRO A O 1
ATOM 913 N N . TYR A 1 128 ? 14.155 -5.827 -25.789 1.00 80.62 128 TYR A N 1
ATOM 914 C CA . TYR A 1 128 ? 12.807 -5.406 -26.163 1.00 80.62 128 TYR A CA 1
ATOM 915 C C . TYR A 1 128 ? 12.687 -5.277 -27.690 1.00 80.62 128 TYR A C 1
ATOM 917 O O . TYR A 1 128 ? 13.546 -4.668 -28.338 1.00 80.62 128 TYR A O 1
ATOM 925 N N . GLY A 1 129 ? 11.650 -5.895 -28.258 1.00 76.94 129 GLY A N 1
ATOM 926 C CA . GLY A 1 129 ? 11.394 -6.001 -29.698 1.00 76.94 129 GLY A CA 1
ATOM 927 C C . GLY A 1 129 ? 12.442 -6.775 -30.511 1.00 76.94 129 GLY A C 1
ATOM 928 O O . GLY A 1 129 ? 12.417 -6.704 -31.733 1.00 76.94 129 GLY A O 1
ATOM 929 N N . GLY A 1 130 ? 13.424 -7.439 -29.883 1.00 78.50 130 GLY A N 1
ATOM 930 C CA . GLY A 1 130 ? 14.532 -8.063 -30.622 1.00 78.50 130 GLY A CA 1
ATOM 931 C C . GLY A 1 130 ? 15.463 -7.052 -31.310 1.00 78.50 130 GLY A C 1
ATOM 932 O O . GLY A 1 130 ? 16.258 -7.431 -32.167 1.00 78.50 130 GLY A O 1
ATOM 933 N N . ILE A 1 131 ? 15.360 -5.767 -30.956 1.00 83.25 131 ILE A N 1
ATOM 934 C CA . ILE A 1 131 ? 16.000 -4.669 -31.684 1.00 83.25 131 ILE A CA 1
ATOM 935 C C . ILE A 1 131 ? 17.522 -4.679 -31.439 1.00 83.25 131 ILE A C 1
ATOM 937 O O . ILE A 1 131 ? 17.952 -4.604 -30.281 1.00 83.25 131 ILE A O 1
ATOM 941 N N . PRO A 1 132 ? 18.358 -4.738 -32.498 1.00 84.69 132 PRO A N 1
ATOM 942 C CA . PRO A 1 132 ? 19.808 -4.642 -32.360 1.00 84.69 132 PRO A CA 1
ATOM 943 C C . PRO A 1 132 ? 20.240 -3.361 -31.634 1.00 84.69 132 PRO A C 1
ATOM 945 O O . PRO A 1 132 ? 19.729 -2.278 -31.906 1.00 84.69 132 PRO A O 1
ATOM 948 N N . GLY A 1 133 ? 21.203 -3.485 -30.718 1.00 84.62 133 GLY A N 1
ATOM 949 C CA . GLY A 1 133 ? 21.707 -2.368 -29.908 1.00 84.62 133 GLY A CA 1
ATOM 950 C C . GLY A 1 133 ? 21.036 -2.211 -28.538 1.00 84.62 133 GLY A C 1
ATOM 951 O O . GLY A 1 133 ? 21.593 -1.530 -27.678 1.00 84.62 133 GLY A O 1
ATOM 952 N N . ASN A 1 134 ? 19.910 -2.887 -28.288 1.00 90.38 134 ASN A N 1
ATOM 953 C CA . ASN A 1 134 ? 19.330 -2.979 -26.949 1.00 90.38 134 ASN A CA 1
ATOM 954 C C . ASN A 1 134 ? 20.038 -4.035 -26.097 1.00 90.38 134 ASN A C 1
ATOM 956 O O . ASN A 1 134 ? 20.392 -5.116 -26.571 1.00 90.38 134 ASN A O 1
ATOM 960 N N . SER A 1 135 ? 20.196 -3.742 -24.805 1.00 91.69 135 SER A N 1
ATOM 961 C CA . SER A 1 135 ? 20.513 -4.778 -23.820 1.00 91.69 135 SER A CA 1
ATOM 962 C C . SER A 1 135 ? 19.285 -5.642 -23.538 1.00 91.69 135 SER A C 1
ATOM 964 O O . SER A 1 135 ? 18.162 -5.300 -23.906 1.00 91.69 135 SER A O 1
ATOM 966 N N . ASN A 1 136 ? 19.487 -6.739 -22.810 1.00 90.69 136 ASN A N 1
ATOM 967 C CA . ASN A 1 136 ? 18.376 -7.482 -22.227 1.00 90.69 136 ASN A CA 1
ATOM 968 C C . ASN A 1 136 ? 17.485 -6.558 -21.387 1.00 90.69 136 ASN A C 1
ATOM 970 O O . ASN A 1 136 ? 17.990 -5.682 -20.680 1.00 90.69 136 ASN A O 1
ATOM 974 N N . THR A 1 137 ? 16.171 -6.758 -21.469 1.00 89.31 137 THR A N 1
ATOM 975 C CA . THR A 1 137 ? 15.210 -5.898 -20.780 1.00 89.31 137 THR A CA 1
ATOM 976 C C . THR A 1 137 ? 15.213 -6.158 -19.280 1.00 89.31 137 THR A C 1
ATOM 978 O O . THR A 1 137 ? 15.095 -7.297 -18.821 1.00 89.31 137 THR A O 1
ATOM 981 N N . TYR A 1 138 ? 15.287 -5.084 -18.505 1.00 90.62 138 TYR A N 1
ATOM 982 C CA . TYR A 1 138 ? 15.105 -5.096 -17.060 1.00 90.62 138 TYR A CA 1
ATOM 983 C C . TYR A 1 138 ? 14.174 -3.955 -16.672 1.00 90.62 138 TYR A C 1
ATOM 985 O O . TYR A 1 138 ? 14.244 -2.863 -17.231 1.00 90.62 138 TYR A O 1
ATOM 993 N N . SER A 1 139 ? 13.284 -4.216 -15.724 1.00 88.94 139 SER A N 1
ATOM 994 C CA . SER A 1 139 ? 12.438 -3.193 -15.131 1.00 88.94 139 SER A CA 1
ATOM 995 C C . SER A 1 139 ? 12.331 -3.426 -13.637 1.00 88.94 139 SER A C 1
ATOM 997 O O . SER A 1 139 ? 12.139 -4.553 -13.177 1.00 88.94 139 SER A O 1
ATOM 999 N N . GLN A 1 140 ? 12.435 -2.351 -12.877 1.00 90.81 140 GLN A N 1
ATOM 1000 C CA . GLN A 1 140 ? 12.174 -2.332 -11.455 1.00 90.81 140 GLN A CA 1
ATOM 1001 C C . GLN A 1 140 ? 11.374 -1.087 -11.106 1.00 90.81 140 GLN A C 1
ATOM 1003 O O . GLN A 1 140 ? 11.686 0.007 -11.566 1.00 90.81 140 GLN A O 1
ATOM 1008 N N . GLY A 1 141 ? 10.399 -1.267 -10.225 1.00 90.56 141 GLY A N 1
ATOM 1009 C CA . GLY A 1 141 ? 9.785 -0.204 -9.447 1.00 90.56 141 GLY A CA 1
ATOM 1010 C C . GLY A 1 141 ? 9.599 -0.725 -8.032 1.00 90.56 141 GLY A C 1
ATOM 1011 O O . GLY A 1 141 ? 8.913 -1.723 -7.862 1.00 90.56 141 GLY A O 1
ATOM 1012 N N . VAL A 1 142 ? 10.225 -0.112 -7.032 1.00 92.19 142 VAL A N 1
ATOM 1013 C CA . VAL A 1 142 ? 10.039 -0.464 -5.615 1.00 92.19 142 VAL A CA 1
ATOM 1014 C C . VAL A 1 142 ? 9.689 0.798 -4.849 1.00 92.19 142 VAL A C 1
ATOM 1016 O O . VAL A 1 142 ? 10.356 1.820 -5.003 1.00 92.19 142 VAL A O 1
ATOM 1019 N N . PHE A 1 143 ? 8.662 0.714 -4.013 1.00 93.81 143 PHE A N 1
ATOM 1020 C CA . PHE A 1 143 ? 8.135 1.831 -3.239 1.00 93.81 143 PHE A CA 1
ATOM 1021 C C . PHE A 1 143 ? 8.069 1.412 -1.777 1.00 93.81 143 PHE A C 1
ATOM 1023 O O . PHE A 1 143 ? 7.455 0.401 -1.452 1.00 93.81 143 PHE A O 1
ATOM 1030 N N . VAL A 1 144 ? 8.725 2.167 -0.905 1.00 95.38 144 VAL A N 1
ATOM 1031 C CA . VAL A 1 144 ? 8.717 1.955 0.542 1.00 95.38 144 VAL A CA 1
ATOM 1032 C C . VAL A 1 144 ? 8.056 3.153 1.189 1.00 95.38 144 VAL A C 1
ATOM 1034 O O . VAL A 1 144 ? 8.409 4.296 0.898 1.00 95.38 144 VAL A O 1
ATOM 1037 N N . HIS A 1 145 ? 7.123 2.891 2.089 1.00 97.12 145 HIS A N 1
ATOM 1038 C CA . HIS A 1 145 ? 6.319 3.895 2.765 1.00 97.12 145 HIS A CA 1
ATOM 1039 C C . HIS A 1 145 ? 6.597 3.873 4.259 1.00 97.12 145 HIS A C 1
ATOM 1041 O O . HIS A 1 145 ? 6.815 2.813 4.839 1.00 97.12 145 HIS A O 1
ATOM 1047 N N . VAL A 1 146 ? 6.558 5.044 4.887 1.00 98.12 146 VAL A N 1
ATOM 1048 C CA . VAL A 1 146 ? 6.578 5.216 6.340 1.00 98.12 146 VAL A CA 1
ATOM 1049 C C . VAL A 1 146 ? 5.505 6.231 6.704 1.00 98.12 146 VAL A C 1
ATOM 1051 O O . VAL A 1 146 ? 5.493 7.348 6.190 1.00 98.12 146 VAL A O 1
ATOM 1054 N N . ALA A 1 147 ? 4.605 5.841 7.596 1.00 98.38 147 ALA A N 1
ATOM 1055 C CA . ALA A 1 147 ? 3.368 6.558 7.847 1.00 98.38 147 ALA A CA 1
ATOM 1056 C C . ALA A 1 147 ? 3.159 6.834 9.343 1.00 98.38 147 ALA A C 1
ATOM 1058 O O . ALA A 1 147 ? 2.472 6.065 10.031 1.00 98.38 147 ALA A O 1
ATOM 1059 N N . PRO A 1 148 ? 3.750 7.914 9.890 1.00 98.50 148 PRO A N 1
ATOM 1060 C CA . PRO A 1 148 ? 3.333 8.440 11.183 1.00 98.50 148 PRO A CA 1
ATOM 1061 C C . PRO A 1 148 ? 1.849 8.815 11.144 1.00 98.50 148 PRO A C 1
ATOM 1063 O O . PRO A 1 148 ? 1.379 9.532 10.260 1.00 98.50 148 PRO A O 1
ATOM 1066 N N . THR A 1 149 ? 1.111 8.312 12.122 1.00 98.81 149 THR A N 1
ATOM 1067 C CA . THR A 1 149 ? -0.347 8.341 12.157 1.00 98.81 149 THR A CA 1
ATOM 1068 C C . THR A 1 149 ? -0.826 8.730 13.546 1.00 98.81 149 THR A C 1
ATOM 1070 O O . THR A 1 149 ? -0.338 8.219 14.555 1.00 98.81 149 THR A O 1
ATOM 1073 N N . VAL A 1 150 ? -1.819 9.612 13.593 1.00 98.88 150 VAL A N 1
ATOM 1074 C CA . VAL A 1 150 ? -2.557 9.949 14.810 1.00 98.88 150 VAL A CA 1
ATOM 1075 C C . VAL A 1 150 ? -4.008 9.539 14.619 1.00 98.88 150 VAL A C 1
ATOM 1077 O O . VAL A 1 150 ? -4.620 9.882 13.608 1.00 98.88 150 VAL A O 1
ATOM 1080 N N . ALA A 1 151 ? -4.565 8.834 15.599 1.00 98.81 151 ALA A N 1
ATOM 1081 C CA . ALA A 1 151 ? -5.982 8.509 15.659 1.00 98.81 151 ALA A CA 1
ATOM 1082 C C . ALA A 1 151 ? -6.615 9.061 16.940 1.00 98.81 151 ALA A C 1
ATOM 1084 O O . ALA A 1 151 ? -6.040 8.991 18.029 1.00 98.81 151 ALA A O 1
ATOM 1085 N N . TYR A 1 152 ? -7.819 9.601 16.793 1.00 98.81 152 TYR A N 1
ATOM 1086 C CA . TYR A 1 152 ? -8.632 10.155 17.859 1.00 98.81 152 TYR A CA 1
ATOM 1087 C C . TYR A 1 152 ? -9.884 9.303 18.062 1.00 98.81 152 TYR A C 1
ATOM 1089 O O . TYR A 1 152 ? -10.730 9.225 17.171 1.00 98.81 152 TYR A O 1
ATOM 1097 N N . ARG A 1 153 ? -10.006 8.685 19.241 1.00 98.75 153 ARG A N 1
ATOM 1098 C CA . ARG A 1 153 ? -11.178 7.925 19.669 1.00 98.75 153 ARG A CA 1
ATOM 1099 C C . ARG A 1 153 ? -12.227 8.824 20.318 1.00 98.75 153 ARG A C 1
ATOM 1101 O O . ARG A 1 153 ? -11.938 9.579 21.253 1.00 98.75 153 ARG A O 1
ATOM 1108 N N . PHE A 1 154 ? -13.472 8.659 19.903 1.00 98.44 154 PHE A N 1
ATOM 1109 C CA . PHE A 1 154 ? -14.631 9.389 20.405 1.00 98.44 154 PHE A CA 1
ATOM 1110 C C . PHE A 1 154 ? -15.834 8.460 20.622 1.00 98.44 154 PHE A C 1
ATOM 1112 O O . PHE A 1 154 ? -15.764 7.259 20.367 1.00 98.44 154 PHE A O 1
ATOM 1119 N N . GLY A 1 155 ? -16.916 9.019 21.169 1.00 96.62 155 GLY A N 1
ATOM 1120 C CA . GLY A 1 155 ? -18.036 8.255 21.724 1.00 96.62 155 GLY A CA 1
ATOM 1121 C C . GLY A 1 155 ? -17.833 7.907 23.200 1.00 96.62 155 GLY A C 1
ATOM 1122 O O . GLY A 1 155 ? -16.723 8.033 23.731 1.00 96.62 155 GLY A O 1
ATOM 1123 N N . ALA A 1 156 ? -18.917 7.490 23.861 1.00 90.44 156 ALA A N 1
ATOM 1124 C CA . ALA A 1 156 ? -18.912 7.131 25.282 1.00 90.44 156 ALA A CA 1
ATOM 1125 C C . ALA A 1 156 ? -17.944 5.970 25.570 1.00 90.44 156 ALA A C 1
ATOM 1127 O O . ALA A 1 156 ? -17.188 6.022 26.536 1.00 90.44 156 ALA A O 1
ATOM 1128 N N . GLU A 1 157 ? -17.900 4.985 24.669 1.00 94.50 157 GLU A N 1
ATOM 1129 C CA . GLU A 1 157 ? -17.063 3.785 24.789 1.00 94.50 157 GLU A CA 1
ATOM 1130 C C . GLU A 1 157 ? -15.759 3.861 23.983 1.00 94.50 157 GLU A C 1
ATOM 1132 O O . GLU A 1 157 ? -15.023 2.882 23.904 1.00 94.50 157 GLU A O 1
ATOM 1137 N N . LYS A 1 158 ? -15.441 5.016 23.376 1.00 96.94 158 LYS A N 1
ATOM 1138 C CA . LYS A 1 158 ? -14.253 5.175 22.509 1.00 96.94 158 LYS A CA 1
ATOM 1139 C C . LYS A 1 158 ? -14.224 4.182 21.338 1.00 96.94 158 LYS A C 1
ATOM 1141 O O . LYS A 1 158 ? -13.160 3.810 20.849 1.00 96.94 158 LYS A O 1
ATOM 1146 N N . ASN A 1 159 ? -15.411 3.808 20.877 1.00 97.19 159 ASN A N 1
ATOM 1147 C CA . ASN A 1 159 ? -15.681 2.839 19.824 1.00 97.19 159 ASN A CA 1
ATOM 1148 C C . ASN A 1 159 ? -15.691 3.457 18.413 1.00 97.19 159 ASN A C 1
ATOM 1150 O O . ASN A 1 159 ? -15.810 2.736 17.427 1.00 97.19 159 ASN A O 1
ATOM 1154 N N . HIS A 1 160 ? -15.530 4.776 18.295 1.00 98.50 160 HIS A N 1
ATOM 1155 C CA . HIS A 1 160 ? -15.395 5.479 17.022 1.00 98.50 160 HIS A CA 1
ATOM 1156 C C . HIS A 1 160 ? -14.026 6.139 16.925 1.00 98.50 160 HIS A C 1
ATOM 1158 O O . HIS A 1 160 ? -13.528 6.656 17.923 1.00 98.50 160 HIS A O 1
ATOM 1164 N N . ALA A 1 161 ? -13.432 6.168 15.735 1.00 98.75 161 ALA A N 1
ATOM 1165 C CA . ALA A 1 161 ? -12.137 6.788 15.506 1.00 98.75 161 ALA A CA 1
ATOM 1166 C C . ALA A 1 161 ? -12.082 7.568 14.190 1.00 98.75 161 ALA A C 1
ATOM 1168 O O . ALA A 1 161 ? -12.581 7.116 13.158 1.00 98.75 161 ALA A O 1
ATOM 1169 N N . LEU A 1 162 ? -11.430 8.729 14.241 1.00 98.88 162 LEU A N 1
ATOM 1170 C CA . LEU A 1 162 ? -10.928 9.459 13.078 1.00 98.88 162 LEU A CA 1
ATOM 1171 C C . LEU A 1 162 ? -9.406 9.478 13.136 1.00 98.88 162 LEU A C 1
ATOM 1173 O O . LEU A 1 162 ? -8.828 9.497 14.220 1.00 98.88 162 LEU A O 1
ATOM 1177 N N . SER A 1 163 ? -8.745 9.500 11.989 1.00 98.81 163 SER A N 1
ATOM 1178 C CA . SER A 1 163 ? -7.285 9.508 11.937 1.00 98.81 163 SER A CA 1
ATOM 1179 C C . SER A 1 163 ? -6.744 10.308 10.769 1.00 98.81 163 SER A C 1
ATOM 1181 O O . SER A 1 163 ? -7.395 10.414 9.728 1.00 98.81 163 SER A O 1
ATOM 1183 N N . LEU A 1 164 ? -5.521 10.795 10.946 1.00 98.81 164 LEU A N 1
ATOM 1184 C CA . LEU A 1 164 ? -4.708 11.408 9.912 1.00 98.81 164 LEU A CA 1
ATOM 1185 C C . LEU A 1 164 ? -3.331 10.748 9.919 1.00 98.81 164 LEU A C 1
ATOM 1187 O O . LEU A 1 164 ? -2.711 10.576 10.971 1.00 98.81 164 LEU A O 1
ATOM 1191 N N . SER A 1 165 ? -2.854 10.408 8.732 1.00 98.75 165 SER A N 1
ATOM 1192 C CA . SER A 1 165 ? -1.531 9.858 8.496 1.00 98.75 165 SER A CA 1
ATOM 1193 C C . SER A 1 165 ? -0.799 10.718 7.481 1.00 98.75 165 SER A C 1
ATOM 1195 O O . SER A 1 165 ? -1.336 11.000 6.409 1.00 98.75 165 SER A O 1
ATOM 1197 N N . PHE A 1 166 ? 0.423 11.127 7.805 1.00 98.56 166 PHE A N 1
ATOM 1198 C CA . PHE A 1 166 ? 1.345 11.663 6.811 1.00 98.56 166 PHE A CA 1
ATOM 1199 C C . PHE A 1 166 ? 2.171 10.500 6.278 1.00 98.56 166 PHE A C 1
ATOM 1201 O O . PHE A 1 166 ? 2.770 9.774 7.064 1.00 98.56 166 PHE A O 1
ATOM 1208 N N . VAL A 1 167 ? 2.214 10.316 4.963 1.00 98.50 167 VAL A N 1
ATOM 1209 C CA . VAL A 1 167 ? 2.928 9.203 4.335 1.00 98.50 167 VAL A CA 1
ATOM 1210 C C . VAL A 1 167 ? 4.185 9.748 3.683 1.00 98.50 167 VAL A C 1
ATOM 1212 O O . VAL A 1 167 ? 4.111 10.414 2.654 1.00 98.50 167 VAL A O 1
ATOM 1215 N N . GLY A 1 168 ? 5.340 9.457 4.273 1.00 98.38 168 GLY A N 1
ATOM 1216 C CA . GLY A 1 168 ? 6.625 9.591 3.599 1.00 98.38 168 GLY A CA 1
ATOM 1217 C C . GLY A 1 168 ? 6.882 8.362 2.733 1.00 98.38 168 GLY A C 1
ATOM 1218 O O . GLY A 1 168 ? 6.553 7.245 3.128 1.00 98.38 168 GLY A O 1
ATOM 1219 N N . ALA A 1 169 ? 7.471 8.555 1.560 1.00 97.31 169 ALA A N 1
ATOM 1220 C CA . ALA A 1 169 ? 7.795 7.469 0.650 1.00 97.31 169 ALA A CA 1
ATOM 1221 C C . ALA A 1 169 ? 9.220 7.599 0.111 1.00 97.31 169 ALA A C 1
ATOM 1223 O O . ALA A 1 169 ? 9.717 8.701 -0.121 1.00 97.31 169 ALA A O 1
ATOM 1224 N N . LEU A 1 170 ? 9.865 6.467 -0.139 1.00 96.25 170 LEU A N 1
ATOM 1225 C CA . LEU A 1 170 ? 11.092 6.366 -0.912 1.00 96.25 170 LEU A CA 1
ATOM 1226 C C . LEU A 1 170 ? 10.848 5.377 -2.043 1.00 96.25 170 LEU A C 1
ATOM 1228 O O . LEU A 1 170 ? 10.372 4.269 -1.819 1.00 96.25 170 LEU A O 1
ATOM 1232 N N . SER A 1 171 ? 11.172 5.786 -3.258 1.00 94.31 171 SER A N 1
ATOM 1233 C CA . SER A 1 171 ? 10.967 4.971 -4.447 1.00 94.31 171 SER A CA 1
ATOM 1234 C C . SER A 1 171 ? 12.268 4.735 -5.182 1.00 94.31 171 SER A C 1
ATOM 1236 O O . SER A 1 171 ? 13.184 5.561 -5.130 1.00 94.31 171 SER A O 1
ATOM 1238 N N . THR A 1 172 ? 12.329 3.620 -5.899 1.00 92.38 172 THR A N 1
ATOM 1239 C CA . THR A 1 172 ? 13.381 3.357 -6.863 1.00 92.38 172 THR A CA 1
ATOM 1240 C C . THR A 1 172 ? 12.840 2.757 -8.154 1.00 92.38 172 THR A C 1
ATOM 1242 O O . THR A 1 172 ? 11.961 1.901 -8.124 1.00 92.38 172 THR A O 1
ATOM 1245 N N . ILE A 1 173 ? 13.356 3.248 -9.279 1.00 90.81 173 ILE A N 1
ATOM 1246 C CA . ILE A 1 173 ? 13.042 2.777 -10.624 1.00 90.81 173 ILE A CA 1
ATOM 1247 C C . ILE A 1 173 ? 14.346 2.478 -11.341 1.00 90.81 173 ILE A C 1
ATOM 1249 O O . ILE A 1 173 ? 15.317 3.238 -11.225 1.00 90.81 173 ILE A O 1
ATOM 1253 N N . ASP A 1 174 ? 14.322 1.382 -12.091 1.00 92.06 174 ASP A N 1
ATOM 1254 C CA . ASP A 1 174 ? 15.336 1.040 -13.070 1.00 92.06 174 ASP A CA 1
ATOM 1255 C C . ASP A 1 174 ? 14.683 0.502 -14.347 1.00 92.06 174 ASP A C 1
ATOM 1257 O O . ASP A 1 174 ? 13.725 -0.268 -14.275 1.00 92.06 174 ASP A O 1
ATOM 1261 N N . VAL A 1 175 ? 15.177 0.928 -15.505 1.00 90.38 175 VAL A N 1
ATOM 1262 C CA . VAL A 1 175 ? 14.685 0.510 -16.822 1.00 90.38 175 VAL A CA 1
ATOM 1263 C C . VAL A 1 175 ? 15.887 0.321 -17.735 1.00 90.38 175 VAL A C 1
ATOM 1265 O O . VAL A 1 175 ? 16.665 1.254 -17.948 1.00 90.38 175 VAL A O 1
ATOM 1268 N N . GLU A 1 176 ? 16.009 -0.879 -18.294 1.00 91.62 176 GLU A N 1
ATOM 1269 C CA . GLU A 1 176 ? 17.051 -1.264 -19.242 1.00 91.62 176 GLU A CA 1
ATOM 1270 C C . GLU A 1 176 ? 16.447 -1.921 -20.485 1.00 91.62 176 GLU A C 1
ATOM 1272 O O . GLU A 1 176 ? 15.357 -2.498 -20.436 1.00 91.62 176 GLU A O 1
ATOM 1277 N N . GLY A 1 177 ? 17.195 -1.897 -21.589 1.00 89.19 177 GLY A N 1
ATOM 1278 C CA . GLY A 1 177 ? 16.807 -2.563 -22.835 1.00 89.19 177 GLY A CA 1
ATOM 1279 C C . GLY A 1 177 ? 15.960 -1.703 -23.771 1.00 89.19 177 GLY A C 1
ATOM 1280 O O . GLY A 1 177 ? 15.221 -2.255 -24.582 1.00 89.19 177 GLY A O 1
ATOM 1281 N N . VAL A 1 178 ? 16.050 -0.374 -23.642 1.00 86.75 178 VAL A N 1
ATOM 1282 C CA . VAL A 1 178 ? 15.350 0.615 -24.486 1.00 86.75 178 VAL A CA 1
ATOM 1283 C C . VAL A 1 178 ? 16.304 1.610 -25.168 1.00 86.75 178 VAL A C 1
ATOM 1285 O O . VAL A 1 178 ? 15.890 2.689 -25.588 1.00 86.75 178 VAL A O 1
ATOM 1288 N N . GLN A 1 179 ? 17.596 1.285 -25.257 1.00 91.00 179 GLN A N 1
ATOM 1289 C CA . GLN A 1 179 ? 18.636 2.177 -25.783 1.00 91.00 179 GLN A CA 1
ATOM 1290 C C . GLN A 1 179 ? 18.378 2.628 -27.226 1.00 91.00 179 GLN A C 1
ATOM 1292 O O . GLN A 1 179 ? 18.579 3.794 -27.553 1.00 91.00 179 GLN A O 1
ATOM 1297 N N . ALA A 1 180 ? 17.915 1.728 -28.089 1.00 87.44 180 ALA A N 1
ATOM 1298 C CA . ALA A 1 180 ? 17.610 2.013 -29.486 1.00 87.44 180 ALA A CA 1
ATOM 1299 C C . ALA A 1 180 ? 16.411 2.965 -29.635 1.00 87.44 180 ALA A C 1
ATOM 1301 O O . ALA A 1 180 ? 16.350 3.735 -30.589 1.00 87.44 180 ALA A O 1
ATOM 1302 N N . GLN A 1 181 ? 15.473 2.939 -28.686 1.00 82.44 181 GLN A N 1
ATOM 1303 C CA . GLN A 1 181 ? 14.287 3.795 -28.665 1.00 82.44 181 GLN A CA 1
ATOM 1304 C C . GLN A 1 181 ? 14.595 5.187 -28.116 1.00 82.44 181 GLN A C 1
ATOM 1306 O O . GLN A 1 181 ? 14.014 6.171 -28.565 1.00 82.44 181 GLN A O 1
ATOM 1311 N N . THR A 1 182 ? 15.476 5.272 -27.121 1.00 84.12 182 THR A N 1
ATOM 1312 C CA . THR A 1 182 ? 15.770 6.529 -26.423 1.00 84.12 182 THR A CA 1
ATOM 1313 C C . THR A 1 182 ? 17.012 7.236 -26.950 1.00 84.12 182 THR A C 1
ATOM 1315 O O . THR A 1 182 ? 17.189 8.424 -26.689 1.00 84.12 182 THR A O 1
ATOM 1318 N N . GLY A 1 183 ? 17.893 6.519 -27.651 1.00 87.50 183 GLY A N 1
ATOM 1319 C CA . GLY A 1 183 ? 19.226 6.991 -28.021 1.00 87.50 183 GLY A CA 1
ATOM 1320 C C . GLY A 1 183 ? 20.178 7.138 -26.827 1.00 87.50 183 GLY A C 1
ATOM 1321 O O . GLY A 1 183 ? 21.240 7.742 -26.969 1.00 87.50 183 GLY A O 1
ATOM 1322 N N . LEU A 1 184 ? 19.811 6.622 -25.648 1.00 88.62 184 LEU A N 1
ATOM 1323 C CA . LEU A 1 184 ? 20.562 6.788 -24.405 1.00 88.62 184 LEU A CA 1
ATOM 1324 C C . LEU A 1 184 ? 21.009 5.438 -23.830 1.00 88.62 184 LEU A C 1
ATOM 1326 O O . LEU A 1 184 ? 20.286 4.446 -23.939 1.00 88.62 184 LEU A O 1
ATOM 1330 N N . PRO A 1 185 ? 22.179 5.376 -23.165 1.00 91.44 185 PRO A N 1
ATOM 1331 C CA . PRO A 1 185 ? 22.585 4.178 -22.444 1.00 91.44 185 PRO A CA 1
ATOM 1332 C C . PRO A 1 185 ? 21.661 3.924 -21.244 1.00 91.44 185 PRO A C 1
ATOM 1334 O O . PRO A 1 185 ? 20.956 4.827 -20.782 1.00 91.44 185 PRO A O 1
ATOM 1337 N N . ASN A 1 186 ? 21.722 2.708 -20.691 1.00 91.56 186 ASN A N 1
ATOM 1338 C CA . ASN A 1 186 ? 21.040 2.377 -19.440 1.00 91.56 186 ASN A CA 1
ATOM 1339 C C . ASN A 1 186 ? 21.474 3.356 -18.340 1.00 91.56 186 ASN A C 1
ATOM 1341 O O . ASN A 1 186 ? 22.652 3.454 -18.000 1.00 91.56 186 ASN A O 1
ATOM 1345 N N . GLN A 1 187 ? 20.509 4.093 -17.791 1.00 90.62 187 GLN A N 1
ATOM 1346 C CA . GLN A 1 187 ? 20.760 5.169 -16.822 1.00 90.62 187 GLN A CA 1
ATOM 1347 C C . GLN A 1 187 ? 20.990 4.645 -15.393 1.00 90.62 187 GLN A C 1
ATOM 1349 O O . GLN A 1 187 ? 21.467 5.381 -14.513 1.00 90.62 187 GLN A O 1
ATOM 1354 N N . GLY A 1 188 ? 20.631 3.375 -15.180 1.00 90.94 188 GLY A N 1
ATOM 1355 C CA . GLY A 1 188 ? 20.662 2.667 -13.912 1.00 90.94 188 GLY A CA 1
ATOM 1356 C C . GLY A 1 188 ? 19.749 3.277 -12.853 1.00 90.94 188 GLY A C 1
ATOM 1357 O O . GLY A 1 188 ? 19.275 4.415 -12.957 1.00 90.94 188 GLY A O 1
ATOM 1358 N N . ARG A 1 189 ? 19.589 2.526 -11.768 1.00 91.75 189 ARG A N 1
ATOM 1359 C CA . ARG A 1 189 ? 18.751 2.868 -10.622 1.00 91.75 189 ARG A CA 1
ATOM 1360 C C . ARG A 1 189 ? 18.769 4.353 -10.231 1.00 91.75 189 ARG A C 1
ATOM 1362 O O . ARG A 1 189 ? 19.822 4.987 -10.065 1.00 91.75 189 ARG A O 1
ATOM 1369 N N . ASN A 1 190 ? 17.575 4.900 -10.031 1.00 90.81 190 ASN A N 1
ATOM 1370 C CA . ASN A 1 190 ? 17.354 6.232 -9.474 1.00 90.81 190 ASN A CA 1
ATOM 1371 C C . ASN A 1 190 ? 16.527 6.113 -8.189 1.00 90.81 190 ASN A C 1
ATOM 1373 O O . ASN A 1 190 ? 15.678 5.230 -8.096 1.00 90.81 190 ASN A O 1
ATOM 1377 N N . TRP A 1 191 ? 16.773 6.969 -7.202 1.00 92.31 191 TRP A N 1
ATOM 1378 C CA . TRP A 1 191 ? 16.025 6.983 -5.943 1.00 92.31 191 TRP A CA 1
ATOM 1379 C C . TRP A 1 191 ? 15.330 8.325 -5.792 1.00 92.31 191 TRP A C 1
ATOM 1381 O O . TRP A 1 191 ? 15.970 9.367 -5.963 1.00 92.31 191 TRP A O 1
ATOM 1391 N N . LYS A 1 192 ? 14.033 8.315 -5.482 1.00 95.25 192 LYS A N 1
ATOM 1392 C CA . LYS A 1 192 ? 13.255 9.545 -5.326 1.00 95.25 192 LYS A CA 1
ATOM 1393 C C . LYS A 1 192 ? 12.388 9.499 -4.069 1.00 95.25 192 LYS A C 1
ATOM 1395 O O . LYS A 1 192 ? 11.592 8.568 -3.912 1.00 95.25 192 LYS A O 1
ATOM 1400 N N . PRO A 1 193 ? 12.524 10.481 -3.160 1.00 97.06 193 PRO A N 1
ATOM 1401 C CA . PRO A 1 193 ? 11.598 10.617 -2.051 1.00 97.06 193 PRO A CA 1
ATOM 1402 C C . PRO A 1 193 ? 10.255 11.151 -2.558 1.00 97.06 193 PRO A C 1
ATOM 1404 O O . PRO A 1 193 ? 10.185 11.845 -3.578 1.00 97.06 193 PRO A O 1
ATOM 1407 N N . GLY A 1 194 ? 9.194 10.836 -1.832 1.00 97.38 194 GLY A N 1
ATOM 1408 C CA . GLY A 1 194 ? 7.843 11.294 -2.103 1.00 97.38 194 GLY A CA 1
ATOM 1409 C C . GLY A 1 194 ? 7.028 11.447 -0.832 1.00 97.38 194 GLY A C 1
ATOM 1410 O O . GLY A 1 194 ? 7.474 11.089 0.261 1.00 97.38 194 GLY A O 1
ATOM 1411 N N . TYR A 1 195 ? 5.841 12.020 -0.979 1.00 98.19 195 TYR A N 1
ATOM 1412 C CA . TYR A 1 195 ? 4.931 12.230 0.135 1.00 98.19 195 TYR A CA 1
ATOM 1413 C C . TYR A 1 195 ? 3.465 12.177 -0.296 1.00 98.19 195 TYR A C 1
ATOM 1415 O O . TYR A 1 195 ? 3.120 12.452 -1.447 1.00 98.19 195 TYR A O 1
ATOM 1423 N N . GLY A 1 196 ? 2.606 11.859 0.663 1.00 98.44 196 GLY A N 1
ATOM 1424 C CA . GLY A 1 196 ? 1.154 11.909 0.566 1.00 98.44 196 GLY A CA 1
ATOM 1425 C C . GLY A 1 196 ? 0.534 11.930 1.960 1.00 98.44 196 GLY A C 1
ATOM 1426 O O . GLY A 1 196 ? 1.230 12.079 2.967 1.00 98.44 196 GLY A O 1
ATOM 1427 N N . PHE A 1 197 ? -0.779 11.774 2.041 1.00 98.69 197 PHE A N 1
ATOM 1428 C CA . PHE A 1 197 ? -1.483 11.636 3.308 1.00 98.69 197 PHE A CA 1
ATOM 1429 C C . PHE A 1 197 ? -2.641 10.650 3.189 1.00 98.69 197 PHE A C 1
ATOM 1431 O O . PHE A 1 197 ? -3.165 10.405 2.100 1.00 98.69 197 PHE A O 1
ATOM 1438 N N . LYS A 1 198 ? -3.060 10.105 4.330 1.00 98.75 198 LYS A N 1
ATOM 1439 C CA . LYS A 1 198 ? -4.269 9.293 4.446 1.00 98.75 198 LYS A CA 1
ATOM 1440 C C . LYS A 1 198 ? -5.160 9.805 5.561 1.00 98.75 198 LYS A C 1
ATOM 1442 O O . LYS A 1 198 ? -4.674 10.230 6.607 1.00 98.75 198 LYS A O 1
ATOM 1447 N N . ILE A 1 199 ? -6.463 9.728 5.344 1.00 98.81 199 ILE A N 1
ATOM 1448 C CA . ILE A 1 199 ? -7.489 10.005 6.345 1.00 98.81 199 ILE A CA 1
ATOM 1449 C C . ILE A 1 199 ? -8.310 8.734 6.507 1.00 98.81 199 ILE A C 1
ATOM 1451 O O . ILE A 1 199 ? -8.573 8.020 5.540 1.00 98.81 199 ILE A O 1
ATOM 1455 N N . GLY A 1 200 ? -8.678 8.445 7.745 1.00 98.81 200 GLY A N 1
ATOM 1456 C CA . GLY A 1 200 ? -9.395 7.230 8.092 1.00 98.81 200 GLY A CA 1
ATOM 1457 C C . GLY A 1 200 ? -10.524 7.512 9.056 1.00 98.81 200 GLY A C 1
ATOM 1458 O O . GLY A 1 200 ? -10.370 8.320 9.975 1.00 98.81 200 GLY A O 1
ATOM 1459 N N . TRP A 1 201 ? -11.624 6.800 8.870 1.00 98.88 201 TRP A N 1
ATOM 1460 C CA . TRP A 1 201 ? -12.693 6.638 9.839 1.00 98.88 201 TRP A CA 1
ATOM 1461 C C . TRP A 1 201 ? -12.900 5.147 10.091 1.00 98.88 201 TRP A C 1
ATOM 1463 O O . TRP A 1 201 ? -12.859 4.3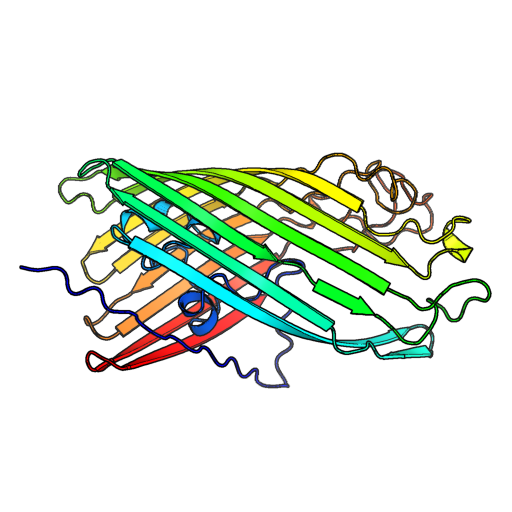37 9.163 1.00 98.88 201 TRP A O 1
ATOM 1473 N N . MET A 1 202 ? -13.125 4.772 11.344 1.00 98.75 202 MET A N 1
ATOM 1474 C CA . MET A 1 202 ? -13.525 3.415 11.701 1.00 98.75 202 MET A CA 1
ATOM 1475 C C . MET A 1 202 ? -14.390 3.445 12.955 1.00 98.75 202 MET A C 1
ATOM 1477 O O . MET A 1 202 ? -14.103 4.176 13.902 1.00 98.75 202 MET A O 1
ATOM 1481 N N . SER A 1 203 ? -15.455 2.652 12.961 1.00 98.56 203 SER A N 1
ATOM 1482 C CA . SER A 1 203 ? -16.381 2.537 14.085 1.00 98.56 203 SER A CA 1
ATOM 1483 C C . SER A 1 203 ? -16.701 1.082 14.386 1.00 98.56 203 SER A C 1
ATOM 1485 O O . SER A 1 203 ? -17.067 0.327 13.488 1.00 98.56 203 SER A O 1
ATOM 1487 N N . GLN A 1 204 ? -16.607 0.711 15.658 1.00 97.56 204 GLN A N 1
ATOM 1488 C CA . GLN A 1 204 ? -17.134 -0.527 16.221 1.00 97.56 204 GLN A CA 1
ATOM 1489 C C . GLN A 1 204 ? -18.533 -0.224 16.767 1.00 97.56 204 GLN A C 1
ATOM 1491 O O . GLN A 1 204 ? -18.689 0.287 17.875 1.00 97.56 204 GLN A O 1
ATOM 1496 N N . PHE A 1 205 ? -19.566 -0.454 15.956 1.00 96.62 205 PHE A N 1
ATOM 1497 C CA . PHE A 1 205 ? -20.949 -0.166 16.354 1.00 96.62 205 PHE A CA 1
ATOM 1498 C C . PHE A 1 205 ? -21.438 -1.130 17.430 1.00 96.62 205 PHE A C 1
ATOM 1500 O O . PHE A 1 205 ? -22.186 -0.740 18.321 1.00 96.62 205 PHE A O 1
ATOM 1507 N N . THR A 1 206 ? -21.002 -2.384 17.343 1.00 95.75 206 THR A N 1
ATOM 1508 C CA . THR A 1 206 ? -21.235 -3.416 18.351 1.00 95.75 206 THR A CA 1
ATOM 1509 C C . THR A 1 206 ? -19.969 -4.256 18.507 1.00 95.75 206 THR A C 1
ATOM 1511 O O . THR A 1 206 ? -19.024 -4.130 17.726 1.00 95.75 206 THR A O 1
ATOM 1514 N N . SER A 1 207 ? -19.958 -5.179 19.470 1.00 92.25 207 SER A N 1
ATOM 1515 C CA . SER A 1 207 ? -18.903 -6.198 19.567 1.00 92.25 207 SER A CA 1
ATOM 1516 C C . SER A 1 207 ? -18.828 -7.111 18.333 1.00 92.25 207 SER A C 1
ATOM 1518 O O . SER A 1 207 ? -17.796 -7.737 18.094 1.00 92.25 207 SER A O 1
ATOM 1520 N N . GLN A 1 208 ? -19.904 -7.178 17.542 1.00 97.31 208 GLN A N 1
ATOM 1521 C CA . GLN A 1 208 ? -20.009 -8.031 16.364 1.00 97.31 208 GLN A CA 1
ATOM 1522 C C . GLN A 1 208 ? -19.819 -7.272 15.052 1.00 97.31 208 GLN A C 1
ATOM 1524 O O . GLN A 1 208 ? -19.525 -7.909 14.052 1.00 97.31 208 GLN A O 1
ATOM 1529 N N . PHE A 1 209 ? -20.000 -5.953 14.998 1.00 98.12 209 PHE A N 1
ATOM 1530 C CA . PHE A 1 209 ? -20.044 -5.229 13.727 1.00 98.12 209 PHE A CA 1
ATOM 1531 C C . PHE A 1 209 ? -19.223 -3.943 13.754 1.00 98.12 209 PHE A C 1
ATOM 1533 O O . PHE A 1 209 ? -19.414 -3.076 14.613 1.00 98.12 209 PHE A O 1
ATOM 1540 N N . SER A 1 210 ? -18.346 -3.804 12.763 1.00 98.50 210 SER A N 1
ATOM 1541 C CA . SER A 1 210 ? -17.585 -2.589 12.502 1.00 98.50 210 SER A CA 1
ATOM 1542 C C . SER A 1 210 ? -17.676 -2.161 11.043 1.00 98.50 210 SER A C 1
ATOM 1544 O O . SER A 1 210 ? -17.817 -2.983 10.139 1.00 98.50 210 SER A O 1
ATOM 1546 N N . MET A 1 211 ? -17.564 -0.854 10.819 1.00 98.81 211 MET A N 1
ATOM 1547 C CA . MET A 1 211 ? -17.405 -0.269 9.489 1.00 98.81 211 MET A CA 1
ATOM 1548 C C . MET A 1 211 ? -16.214 0.675 9.479 1.00 98.81 211 MET A C 1
ATOM 1550 O O . MET A 1 211 ? -15.822 1.218 10.517 1.00 98.81 211 MET A O 1
ATOM 1554 N N . GLY A 1 212 ? -15.666 0.902 8.295 1.00 98.75 212 GLY A N 1
ATOM 1555 C CA . GLY A 1 212 ? -14.604 1.866 8.086 1.00 98.75 212 GLY A CA 1
ATOM 1556 C C . GLY A 1 212 ? -14.675 2.497 6.709 1.00 98.75 212 GLY A C 1
ATOM 1557 O O . GLY A 1 212 ? -15.302 1.972 5.789 1.00 98.75 212 GLY A O 1
ATOM 1558 N N . ALA A 1 213 ? -14.015 3.637 6.594 1.00 98.88 213 ALA A N 1
ATOM 1559 C CA . ALA A 1 213 ? -13.776 4.328 5.345 1.00 98.88 213 ALA A CA 1
ATOM 1560 C C . ALA A 1 213 ? -12.362 4.900 5.379 1.00 98.88 213 ALA A C 1
ATOM 1562 O O . ALA A 1 213 ? -11.901 5.368 6.426 1.00 98.88 213 ALA A O 1
ATOM 1563 N N . SER A 1 214 ? -11.681 4.882 4.245 1.00 98.56 214 SER A N 1
ATOM 1564 C CA . SER A 1 214 ? -10.362 5.482 4.115 1.00 98.56 214 SER A CA 1
ATOM 1565 C C . SER A 1 214 ? -10.233 6.244 2.808 1.00 98.56 214 SER A C 1
ATOM 1567 O O . SER A 1 214 ? -10.877 5.940 1.805 1.00 98.56 214 SER A O 1
ATOM 1569 N N . TYR A 1 215 ? -9.394 7.269 2.847 1.00 98.75 215 TYR A N 1
ATOM 1570 C CA . TYR A 1 215 ? -8.966 8.032 1.689 1.00 98.75 215 TYR A CA 1
ATOM 1571 C C . TYR A 1 215 ? -7.450 8.180 1.755 1.00 98.75 215 TYR A C 1
ATOM 1573 O O . TYR A 1 215 ? -6.896 8.525 2.801 1.00 98.75 215 TYR A O 1
ATOM 1581 N N . ALA A 1 216 ? -6.787 7.945 0.634 1.00 98.50 216 ALA A N 1
ATOM 1582 C CA . ALA A 1 216 ? -5.377 8.189 0.423 1.00 98.50 216 ALA A CA 1
ATOM 1583 C C . ALA A 1 216 ? -5.212 9.171 -0.733 1.00 98.50 216 ALA A C 1
ATOM 1585 O O . ALA A 1 216 ? -5.703 8.937 -1.838 1.00 98.50 216 ALA A O 1
ATOM 1586 N N . SER A 1 217 ? -4.478 10.254 -0.489 1.00 98.50 217 SER A N 1
ATOM 1587 C CA . SER A 1 217 ? -4.044 11.130 -1.569 1.00 98.50 217 SER A CA 1
ATOM 1588 C C . SER A 1 217 ? -3.148 10.368 -2.542 1.00 98.50 217 SER A C 1
ATOM 1590 O O . SER A 1 217 ? -2.561 9.340 -2.200 1.00 98.50 217 SER A O 1
ATOM 1592 N N . LYS A 1 218 ? -2.920 10.952 -3.719 1.00 97.25 218 LYS A N 1
ATOM 1593 C CA . LYS A 1 218 ? -1.742 10.589 -4.511 1.00 97.25 218 LYS A CA 1
ATOM 1594 C C . LYS A 1 218 ? -0.474 10.682 -3.657 1.00 97.25 218 LYS A C 1
ATOM 1596 O O . LYS A 1 218 ? -0.360 11.606 -2.842 1.00 97.25 218 LYS A O 1
ATOM 1601 N N . ILE A 1 219 ? 0.487 9.793 -3.892 1.00 97.31 219 ILE A N 1
ATOM 1602 C CA . ILE A 1 219 ? 1.857 9.972 -3.393 1.00 97.31 219 ILE A CA 1
ATOM 1603 C C . ILE A 1 219 ? 2.671 10.582 -4.520 1.00 97.31 219 ILE A C 1
ATOM 1605 O O . ILE A 1 219 ? 2.803 9.996 -5.594 1.00 97.31 219 ILE A O 1
ATOM 1609 N N . ARG A 1 220 ? 3.192 11.782 -4.277 1.00 95.62 220 ARG A N 1
ATOM 1610 C CA . ARG A 1 220 ? 3.949 12.549 -5.265 1.00 95.62 220 ARG A CA 1
ATOM 1611 C C . ARG A 1 220 ? 5.430 12.405 -4.994 1.00 95.62 220 ARG A C 1
ATOM 1613 O O . ARG A 1 220 ? 5.892 12.755 -3.907 1.00 95.62 220 ARG A O 1
ATOM 1620 N N . TYR A 1 221 ? 6.170 11.931 -5.986 1.00 95.31 221 TYR A N 1
ATOM 1621 C CA . TYR A 1 221 ? 7.620 11.813 -5.905 1.00 95.31 221 TYR A CA 1
ATOM 1622 C C . TYR A 1 221 ? 8.322 13.035 -6.483 1.00 95.31 221 TYR A C 1
ATOM 1624 O O . TYR A 1 221 ? 7.797 13.740 -7.348 1.00 95.31 221 TYR A O 1
ATOM 1632 N N . GLN A 1 222 ? 9.549 13.273 -6.022 1.00 93.75 222 GLN A N 1
ATOM 1633 C CA . GLN A 1 222 ? 10.445 14.192 -6.711 1.00 93.75 222 GLN A CA 1
ATOM 1634 C C . GLN A 1 222 ? 10.669 13.747 -8.170 1.00 93.75 222 GLN A C 1
ATOM 1636 O O . GLN A 1 222 ? 10.667 12.545 -8.448 1.00 93.75 222 GLN A O 1
ATOM 1641 N N . PRO A 1 223 ? 10.913 14.691 -9.099 1.00 89.88 223 PRO A N 1
ATOM 1642 C CA . PRO A 1 223 ? 11.128 14.383 -10.510 1.00 89.88 223 PRO A CA 1
ATOM 1643 C C . PRO A 1 223 ? 12.218 13.329 -10.744 1.00 89.88 223 PRO A C 1
ATOM 1645 O O . PRO A 1 223 ? 13.339 13.441 -10.251 1.00 89.88 223 PRO A O 1
ATOM 1648 N N . TRP A 1 224 ? 11.912 12.318 -11.548 1.00 87.12 224 TRP A N 1
ATOM 1649 C CA . TRP A 1 224 ? 12.824 11.271 -12.015 1.00 87.12 224 TRP A CA 1
ATOM 1650 C C . TRP A 1 224 ? 13.706 11.717 -13.190 1.00 87.12 224 TRP A C 1
ATOM 1652 O O . TRP A 1 224 ? 13.547 11.240 -14.309 1.00 87.12 224 TRP A O 1
ATOM 1662 N N . ASP A 1 225 ? 14.658 12.622 -12.955 1.00 85.12 225 ASP A N 1
ATOM 1663 C CA . ASP A 1 225 ? 15.434 13.272 -14.032 1.00 85.12 225 ASP A CA 1
ATOM 1664 C C . ASP A 1 225 ? 16.120 12.307 -15.010 1.00 85.12 225 ASP A C 1
ATOM 1666 O O . ASP A 1 225 ? 16.038 12.510 -16.222 1.00 85.12 225 ASP A O 1
ATOM 1670 N N . LYS A 1 226 ? 16.701 11.210 -14.500 1.00 87.88 226 LYS A N 1
ATOM 1671 C CA . LYS A 1 226 ? 17.321 10.155 -15.321 1.00 87.88 226 LYS A CA 1
ATOM 1672 C C . LYS A 1 226 ? 16.369 9.531 -16.349 1.00 87.88 226 LYS A C 1
ATOM 1674 O O . LYS A 1 226 ? 16.827 9.108 -17.397 1.00 87.88 226 LYS A O 1
ATOM 1679 N N . TYR A 1 227 ? 15.066 9.492 -16.072 1.00 87.19 227 TYR A N 1
ATOM 1680 C CA . TYR A 1 227 ? 14.047 8.864 -16.925 1.00 87.19 227 TYR A CA 1
ATOM 1681 C C . TYR A 1 227 ? 13.096 9.891 -17.562 1.00 87.19 227 TYR A C 1
ATOM 1683 O O . TYR A 1 227 ? 12.012 9.544 -18.027 1.00 87.19 227 TYR A O 1
ATOM 1691 N N . SER A 1 228 ? 13.507 11.163 -17.605 1.00 85.06 228 SER A N 1
ATOM 1692 C CA . SER A 1 228 ? 12.762 12.284 -18.208 1.00 85.06 228 SER A CA 1
ATOM 1693 C C . SER A 1 228 ? 12.371 12.088 -19.668 1.00 85.06 228 SER A C 1
ATOM 1695 O O . SER A 1 228 ? 11.390 12.664 -20.119 1.00 85.06 228 SER A O 1
ATOM 1697 N N . HIS A 1 229 ? 13.141 11.285 -20.391 1.00 81.44 229 HIS A N 1
ATOM 1698 C CA . HIS A 1 229 ? 12.969 10.998 -21.808 1.00 81.44 229 HIS A CA 1
ATOM 1699 C C . HIS A 1 229 ? 12.077 9.772 -22.067 1.00 81.44 229 HIS A C 1
ATOM 1701 O O . HIS A 1 229 ? 11.859 9.429 -23.221 1.00 81.44 229 HIS A O 1
ATOM 1707 N N . ILE A 1 230 ? 11.589 9.094 -21.019 1.00 81.38 230 ILE A N 1
ATOM 1708 C CA . ILE A 1 230 ? 10.676 7.942 -21.125 1.00 81.38 230 ILE A CA 1
ATOM 1709 C C . ILE A 1 230 ? 9.352 8.259 -20.432 1.00 81.38 230 ILE A C 1
ATOM 1711 O O . ILE A 1 230 ? 8.294 8.092 -21.031 1.00 81.38 230 ILE A O 1
ATOM 1715 N N . PHE A 1 231 ? 9.393 8.730 -19.182 1.00 82.88 231 PHE A N 1
ATOM 1716 C CA . PHE A 1 231 ? 8.177 8.939 -18.401 1.00 82.88 231 PHE A CA 1
ATOM 1717 C C . PHE A 1 231 ? 7.437 10.209 -18.790 1.00 82.88 231 PHE A C 1
ATOM 1719 O O . PHE A 1 231 ? 8.012 11.299 -18.789 1.00 82.88 231 PHE A O 1
ATOM 1726 N N . ALA A 1 232 ? 6.135 10.051 -19.034 1.00 76.81 232 ALA A N 1
ATOM 1727 C CA . ALA A 1 232 ? 5.216 11.156 -19.232 1.00 76.81 232 ALA A CA 1
ATOM 1728 C C . ALA A 1 232 ? 5.227 12.160 -18.059 1.00 76.81 232 ALA A C 1
ATOM 1730 O O . ALA A 1 232 ? 5.735 11.894 -16.966 1.00 76.81 232 ALA A O 1
ATOM 1731 N N . ASP A 1 233 ? 4.658 13.338 -18.310 1.00 72.62 233 ASP A N 1
ATOM 1732 C CA . ASP A 1 233 ? 4.570 14.470 -17.366 1.00 72.62 233 ASP A CA 1
ATOM 1733 C C . ASP A 1 233 ? 5.922 14.933 -16.832 1.00 72.62 233 ASP A C 1
ATOM 1735 O O . ASP A 1 233 ? 6.108 15.209 -15.644 1.00 72.62 233 ASP A O 1
ATOM 1739 N N . GLY A 1 234 ? 6.908 14.983 -17.734 1.00 63.31 234 GLY A N 1
ATOM 1740 C CA . GLY A 1 234 ? 8.199 15.585 -17.455 1.00 63.31 234 GLY A CA 1
ATOM 1741 C C . GLY A 1 234 ? 8.792 15.079 -16.146 1.00 63.31 234 GLY A C 1
ATOM 1742 O O . GLY A 1 234 ? 9.259 15.905 -15.355 1.00 63.31 234 GLY A O 1
ATOM 1743 N N . ARG A 1 235 ? 8.790 13.746 -15.947 1.00 73.81 235 ARG A N 1
ATOM 1744 C CA . ARG A 1 235 ? 9.416 13.003 -14.833 1.00 73.81 235 ARG A CA 1
ATOM 1745 C C . ARG A 1 235 ? 8.565 12.769 -13.575 1.00 73.81 235 ARG A C 1
ATOM 1747 O O . ARG A 1 235 ? 9.124 12.313 -12.572 1.00 73.81 235 ARG A O 1
ATOM 1754 N N . ARG A 1 236 ? 7.275 13.107 -13.552 1.00 81.31 236 ARG A N 1
ATOM 1755 C CA . ARG A 1 236 ? 6.454 13.029 -12.328 1.00 81.31 236 ARG A CA 1
ATOM 1756 C C . ARG A 1 236 ? 5.691 11.711 -12.237 1.00 81.31 236 ARG A C 1
ATOM 1758 O O . ARG A 1 236 ? 4.561 11.586 -12.692 1.00 81.31 236 ARG A O 1
ATOM 1765 N N . PHE A 1 237 ? 6.326 10.726 -11.608 1.00 88.50 237 PHE A N 1
ATOM 1766 C CA . PHE A 1 237 ? 5.630 9.521 -11.172 1.00 88.50 237 PHE A CA 1
ATOM 1767 C C . PHE A 1 237 ? 4.773 9.838 -9.941 1.00 88.50 237 PHE A C 1
ATOM 1769 O O . PHE A 1 237 ? 5.253 10.454 -8.984 1.00 88.50 237 PHE A O 1
ATOM 1776 N N . GLU A 1 238 ? 3.525 9.386 -9.959 1.00 92.75 238 GLU A N 1
ATOM 1777 C CA . GLU A 1 238 ? 2.603 9.473 -8.834 1.00 92.75 238 GLU A CA 1
ATOM 1778 C C . GLU A 1 238 ? 1.992 8.095 -8.594 1.00 92.75 238 GLU A C 1
ATOM 1780 O O . GLU A 1 238 ? 1.551 7.435 -9.536 1.00 92.75 238 GLU A O 1
ATOM 1785 N N . GLU A 1 239 ? 1.912 7.681 -7.334 1.00 94.56 239 GLU A N 1
ATOM 1786 C CA . GLU A 1 239 ? 0.948 6.643 -6.978 1.00 94.56 239 GLU A CA 1
ATOM 1787 C C . GLU A 1 239 ? -0.465 7.233 -7.017 1.00 94.56 239 GLU A C 1
ATOM 1789 O O . GLU A 1 239 ? -0.649 8.385 -6.596 1.00 94.56 239 GLU A O 1
ATOM 1794 N N . PRO A 1 240 ? -1.466 6.481 -7.504 1.00 94.81 240 PRO A N 1
ATOM 1795 C CA . PRO A 1 240 ? -2.823 6.987 -7.621 1.00 94.81 240 PRO A CA 1
ATOM 1796 C C . PRO A 1 240 ? -3.451 7.295 -6.263 1.00 94.81 240 PRO A C 1
ATOM 1798 O O . PRO A 1 240 ? -3.173 6.655 -5.250 1.00 94.81 240 PRO A O 1
ATOM 1801 N N . GLU A 1 241 ? -4.370 8.256 -6.289 1.00 97.19 241 GLU A N 1
ATOM 1802 C CA . GLU A 1 241 ? -5.341 8.456 -5.219 1.00 97.19 241 GLU A CA 1
ATOM 1803 C C . GLU A 1 241 ? -6.198 7.196 -5.053 1.00 97.19 241 GLU A C 1
ATOM 1805 O O . GLU A 1 241 ? -6.530 6.519 -6.0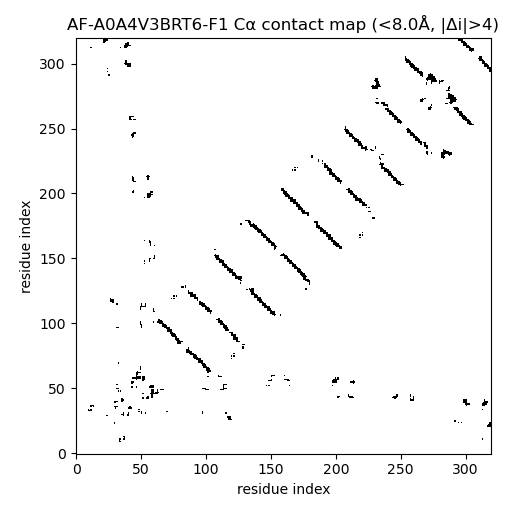36 1.00 97.19 241 GLU A O 1
ATOM 1810 N N . GLN A 1 242 ? -6.560 6.901 -3.807 1.00 96.38 242 GLN A N 1
ATOM 1811 C CA . GLN A 1 242 ? -7.409 5.769 -3.467 1.00 96.38 242 GLN A CA 1
ATOM 1812 C C . GLN A 1 242 ? -8.439 6.154 -2.422 1.00 96.38 242 GLN A C 1
ATOM 1814 O O . GLN A 1 242 ? -8.177 6.975 -1.544 1.00 96.38 242 GLN A O 1
ATOM 1819 N N . TYR A 1 243 ? -9.589 5.504 -2.458 1.00 98.31 243 TYR A N 1
ATOM 1820 C CA . TYR A 1 243 ? -10.550 5.565 -1.368 1.00 98.31 243 TYR A CA 1
ATOM 1821 C C . TYR A 1 243 ? -11.356 4.284 -1.306 1.00 98.31 243 TYR A C 1
ATOM 1823 O O . TYR A 1 243 ? -11.529 3.596 -2.310 1.00 98.31 243 TYR A O 1
ATOM 1831 N N . GLY A 1 244 ? -11.852 3.960 -0.123 1.00 98.38 244 GLY A N 1
ATOM 1832 C CA . GLY A 1 244 ? -12.581 2.726 0.076 1.00 98.38 244 GLY A CA 1
ATOM 1833 C C . GLY A 1 244 ? -13.461 2.750 1.304 1.00 98.38 244 GLY A C 1
ATOM 1834 O O . GLY A 1 244 ? -13.339 3.608 2.182 1.00 98.38 244 GLY A O 1
ATOM 1835 N N . VAL A 1 245 ? -14.354 1.773 1.345 1.00 98.88 245 VAL A N 1
ATOM 1836 C CA . VAL A 1 245 ? -15.204 1.476 2.492 1.00 98.88 245 VAL A CA 1
ATOM 1837 C C . VAL A 1 245 ? -15.131 -0.010 2.786 1.00 98.88 245 VAL A C 1
ATOM 1839 O O . VAL A 1 245 ? -14.930 -0.824 1.886 1.00 98.88 245 VAL A O 1
ATOM 1842 N N . GLY A 1 246 ? -15.309 -0.361 4.049 1.00 98.62 246 GLY A N 1
ATOM 1843 C CA . GLY A 1 246 ? -15.260 -1.745 4.481 1.00 98.62 246 GLY A CA 1
ATOM 1844 C C . GLY A 1 246 ? -16.187 -2.019 5.644 1.00 98.62 246 GLY A C 1
ATOM 1845 O O . GLY A 1 246 ? -16.570 -1.115 6.396 1.00 98.62 246 GLY A O 1
ATOM 1846 N N . ILE A 1 247 ? -16.523 -3.291 5.793 1.00 98.75 247 ILE A N 1
ATOM 1847 C CA . ILE A 1 247 ? -17.288 -3.829 6.909 1.00 98.75 247 ILE A CA 1
ATOM 1848 C C . ILE A 1 247 ? -16.567 -5.045 7.478 1.00 98.75 247 ILE A C 1
ATOM 1850 O O . ILE A 1 247 ? -15.928 -5.808 6.753 1.00 98.75 247 ILE A O 1
ATOM 1854 N N . ALA A 1 248 ? -16.694 -5.246 8.783 1.00 98.44 248 ALA A N 1
ATOM 1855 C CA . ALA A 1 248 ? -16.276 -6.479 9.422 1.00 98.44 248 ALA A CA 1
ATOM 1856 C C . ALA A 1 248 ? -17.354 -6.978 10.383 1.00 98.44 248 ALA A C 1
ATOM 1858 O O . ALA A 1 248 ? -17.958 -6.211 11.135 1.00 98.44 248 ALA A O 1
ATOM 1859 N N . PHE A 1 249 ? -17.585 -8.285 10.343 1.00 98.31 249 PHE A N 1
ATOM 1860 C CA . PHE A 1 249 ? -18.600 -8.981 11.110 1.00 98.31 249 PHE A CA 1
ATOM 1861 C C . PHE A 1 249 ? -17.980 -10.134 11.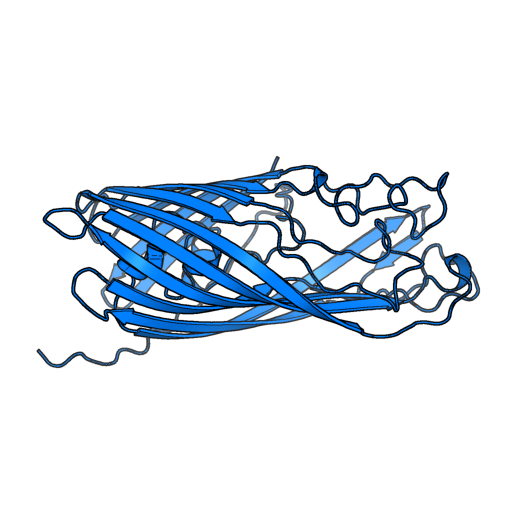905 1.00 98.31 249 PHE A C 1
ATOM 1863 O O . PHE A 1 249 ? -17.292 -10.996 11.360 1.00 98.31 249 PHE A O 1
ATOM 1870 N N . ARG A 1 250 ? -18.232 -10.144 13.211 1.00 98.06 250 ARG A N 1
ATOM 1871 C CA . ARG A 1 250 ? -17.760 -11.120 14.191 1.00 98.06 250 ARG A CA 1
ATOM 1872 C C . ARG A 1 250 ? -18.973 -11.811 14.818 1.00 98.06 250 ARG A C 1
ATOM 1874 O O . ARG A 1 250 ? -19.378 -11.445 15.920 1.00 98.06 250 ARG A O 1
ATOM 1881 N N . PRO A 1 251 ? -19.607 -12.783 14.131 1.00 96.62 251 PRO A N 1
ATOM 1882 C CA . PRO A 1 251 ? -20.833 -13.416 14.627 1.00 96.62 251 PRO A CA 1
ATOM 1883 C C . PRO A 1 251 ? -20.627 -14.087 15.989 1.00 96.62 251 PRO A C 1
ATOM 1885 O O . PRO A 1 251 ? -21.526 -14.100 16.824 1.00 96.62 251 PRO A O 1
ATOM 1888 N N . THR A 1 252 ? -19.419 -14.592 16.237 1.00 95.88 252 THR A N 1
ATOM 1889 C CA . THR A 1 252 ? -18.956 -15.072 17.544 1.00 95.88 252 THR A CA 1
ATOM 1890 C C . THR A 1 252 ? -17.515 -14.597 17.751 1.00 95.88 252 THR A C 1
ATOM 1892 O O . THR A 1 252 ? -16.867 -14.270 16.755 1.00 95.88 252 THR A O 1
ATOM 1895 N N . PRO A 1 253 ? -16.956 -14.653 18.974 1.00 91.31 253 PRO A N 1
ATOM 1896 C CA . PRO A 1 253 ? -15.554 -14.295 19.207 1.00 91.31 253 PRO A CA 1
ATOM 1897 C C . PRO A 1 253 ? -14.540 -15.076 18.357 1.00 91.31 253 PRO A C 1
ATOM 1899 O O . PRO A 1 253 ? -13.443 -14.587 18.134 1.00 91.31 253 PRO A O 1
ATOM 1902 N N . LYS A 1 254 ? -14.903 -16.267 17.855 1.00 96.06 254 LYS A N 1
ATOM 1903 C CA . LYS A 1 254 ? -14.013 -17.110 17.041 1.00 96.06 254 LYS A CA 1
ATOM 1904 C C . LYS A 1 254 ? -13.994 -16.765 15.556 1.00 96.06 254 LYS A C 1
ATOM 1906 O O . LYS A 1 254 ? -13.109 -17.235 14.847 1.00 96.06 254 LYS A O 1
ATOM 1911 N N . TRP A 1 255 ? -14.989 -16.034 15.066 1.00 97.19 255 TRP A N 1
ATOM 1912 C CA . TRP A 1 255 ? -15.153 -15.753 13.642 1.00 97.19 255 TRP A CA 1
ATOM 1913 C C . TRP A 1 255 ? -14.945 -14.271 13.379 1.00 97.19 255 TRP A C 1
ATOM 1915 O O . TRP A 1 255 ? -15.483 -13.429 14.091 1.00 97.19 255 TRP A O 1
ATOM 1925 N N . LEU A 1 256 ? -14.232 -13.964 12.304 1.00 98.06 256 LEU A N 1
ATOM 1926 C CA . LEU A 1 256 ? -14.140 -12.627 11.741 1.00 98.06 256 LEU A CA 1
ATOM 1927 C C . LEU A 1 256 ? -14.300 -12.742 10.228 1.00 98.06 256 LEU A C 1
ATOM 1929 O O . LEU A 1 256 ? -13.580 -13.492 9.577 1.00 98.06 256 LEU A O 1
ATOM 1933 N N . ILE A 1 257 ? -15.254 -12.003 9.681 1.00 98.44 257 ILE A N 1
ATOM 1934 C CA . ILE A 1 257 ? -15.550 -11.928 8.254 1.00 98.44 257 ILE A CA 1
ATOM 1935 C C . ILE A 1 257 ? -15.396 -10.467 7.854 1.00 98.44 257 ILE A C 1
ATOM 1937 O O . ILE A 1 257 ? -15.945 -9.594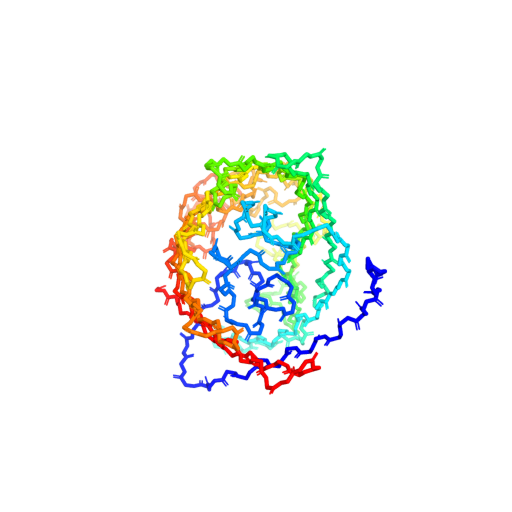 8.522 1.00 98.44 257 ILE A O 1
ATOM 1941 N N . GLY A 1 258 ? -14.643 -10.196 6.799 1.00 98.25 258 GLY A N 1
ATOM 1942 C CA . GLY A 1 258 ? -14.412 -8.854 6.284 1.00 98.25 258 GLY A CA 1
ATOM 1943 C C . GLY A 1 258 ? -14.837 -8.741 4.830 1.00 98.25 258 GLY A C 1
ATOM 1944 O O . GLY A 1 258 ? -14.692 -9.692 4.057 1.00 98.25 258 GLY A O 1
ATOM 1945 N N . PHE A 1 259 ? -15.298 -7.552 4.460 1.00 98.31 259 PHE A N 1
ATOM 1946 C CA . PHE A 1 259 ? -15.463 -7.146 3.073 1.00 98.31 259 PHE A CA 1
ATOM 1947 C C . PHE A 1 259 ? -15.009 -5.699 2.890 1.00 98.31 259 PHE A C 1
ATOM 1949 O O . PHE A 1 259 ? -15.467 -4.833 3.635 1.00 98.31 259 PHE A O 1
ATOM 1956 N N . ASP A 1 260 ? -14.188 -5.444 1.871 1.00 98.06 260 ASP A N 1
ATOM 1957 C CA . ASP A 1 260 ? -13.767 -4.097 1.484 1.00 98.06 260 ASP A CA 1
ATOM 1958 C C . ASP A 1 260 ? -14.052 -3.844 0.000 1.00 98.06 260 ASP A C 1
ATOM 1960 O O . ASP A 1 260 ? -13.864 -4.719 -0.848 1.00 98.06 260 ASP A O 1
ATOM 1964 N N . TRP A 1 261 ? -14.435 -2.608 -0.309 1.00 97.62 261 TRP A N 1
ATOM 1965 C CA . TRP A 1 261 ? -14.426 -2.053 -1.657 1.00 97.62 261 TRP A CA 1
ATOM 1966 C C . TRP A 1 261 ? -13.450 -0.881 -1.717 1.00 97.62 261 TRP A C 1
ATOM 1968 O O . TRP A 1 261 ? -13.507 0.014 -0.869 1.00 97.62 261 TRP A O 1
ATOM 1978 N N . ILE A 1 262 ? -12.573 -0.872 -2.721 1.00 96.69 262 ILE A N 1
ATOM 1979 C CA . ILE A 1 262 ? -11.546 0.159 -2.898 1.00 96.69 262 ILE A CA 1
ATOM 1980 C C . ILE A 1 262 ? -11.502 0.615 -4.349 1.00 96.69 262 ILE A C 1
ATOM 1982 O O . ILE A 1 262 ? -11.412 -0.200 -5.263 1.00 96.69 262 ILE A O 1
ATOM 1986 N N . ARG A 1 263 ? -11.488 1.928 -4.559 1.00 96.06 263 ARG A N 1
ATOM 1987 C CA . ARG A 1 263 ? -11.232 2.561 -5.849 1.00 96.06 263 ARG A CA 1
ATOM 1988 C C . ARG A 1 263 ? -9.776 3.007 -5.940 1.00 96.06 263 ARG A C 1
ATOM 1990 O O . ARG A 1 263 ? -9.312 3.759 -5.088 1.00 96.06 263 ARG A O 1
ATOM 1997 N N . PHE A 1 264 ? -9.096 2.621 -7.016 1.00 94.62 264 PHE A N 1
ATOM 1998 C CA . PHE A 1 264 ? -7.768 3.099 -7.404 1.00 94.62 264 PHE A CA 1
ATOM 1999 C C . PHE A 1 264 ? -7.880 4.002 -8.637 1.00 94.62 264 PHE A C 1
ATOM 2001 O O . PHE A 1 264 ? -8.296 3.545 -9.703 1.00 94.62 264 PHE A O 1
ATOM 2008 N N . ASN A 1 265 ? -7.481 5.271 -8.531 1.00 95.81 265 ASN A N 1
ATOM 2009 C CA . ASN A 1 265 ? -7.630 6.251 -9.615 1.00 95.81 265 ASN A CA 1
ATOM 2010 C C . ASN A 1 265 ? -6.384 6.359 -10.519 1.00 95.81 265 ASN A C 1
ATOM 2012 O O . ASN A 1 265 ? -5.806 7.439 -10.670 1.00 95.81 265 ASN A O 1
ATOM 2016 N N . TYR A 1 266 ? -5.953 5.242 -11.121 1.00 92.06 266 TYR A N 1
ATOM 2017 C CA . TYR A 1 266 ? -4.782 5.195 -12.015 1.00 92.06 266 TYR A CA 1
ATOM 2018 C C . TYR A 1 266 ? -4.860 6.141 -13.213 1.00 92.06 266 TYR A C 1
ATOM 2020 O O . TYR A 1 266 ? -3.864 6.787 -13.539 1.00 92.06 266 TYR A O 1
ATOM 2028 N N . GLY A 1 267 ? -6.038 6.270 -13.827 1.00 90.25 267 GLY A N 1
ATOM 2029 C CA . GLY A 1 267 ? -6.263 7.111 -15.004 1.00 90.25 267 GLY A CA 1
ATOM 2030 C C . GLY A 1 267 ? -5.997 8.596 -14.751 1.00 90.25 267 GLY A C 1
ATOM 2031 O O . GLY A 1 267 ? -5.768 9.347 -15.690 1.00 90.25 267 GLY A O 1
ATOM 2032 N N . ASN A 1 268 ? -5.963 9.017 -13.483 1.00 89.06 268 ASN A N 1
ATOM 2033 C CA . ASN A 1 268 ? -5.634 10.387 -13.096 1.00 89.06 268 ASN A CA 1
ATOM 2034 C C . ASN A 1 268 ? -4.126 10.611 -12.892 1.00 89.06 268 ASN A C 1
ATOM 2036 O O . ASN A 1 268 ? -3.738 11.673 -12.407 1.00 89.06 268 ASN A O 1
ATOM 2040 N N . THR A 1 269 ? -3.270 9.634 -13.192 1.00 91.12 269 THR A N 1
ATOM 2041 C CA . THR A 1 269 ? -1.806 9.764 -13.127 1.00 91.12 269 THR A CA 1
ATOM 2042 C C . THR A 1 269 ? -1.232 9.669 -14.535 1.00 91.12 269 THR A C 1
ATOM 2044 O O . THR A 1 269 ? -1.611 8.782 -15.290 1.00 91.12 269 THR A O 1
ATOM 2047 N N . HIS A 1 270 ? -0.311 10.556 -14.907 1.00 89.62 270 HIS A N 1
ATOM 2048 C CA . HIS A 1 270 ? 0.181 10.590 -16.286 1.00 89.62 270 HIS A CA 1
ATOM 2049 C C . HIS A 1 270 ? 0.998 9.341 -16.641 1.00 89.62 270 HIS A C 1
ATOM 2051 O O . HIS A 1 270 ? 0.731 8.688 -17.642 1.00 89.62 270 HIS A O 1
ATOM 2057 N N . VAL A 1 271 ? 1.960 8.950 -15.796 1.00 88.44 271 VAL A N 1
ATOM 2058 C CA . VAL A 1 271 ? 2.837 7.805 -16.100 1.00 88.44 271 VAL A CA 1
ATOM 2059 C C . VAL A 1 271 ? 2.068 6.483 -16.140 1.00 88.44 271 VAL A C 1
ATOM 2061 O O . VAL A 1 271 ? 2.303 5.680 -17.038 1.00 88.44 271 VAL A O 1
ATOM 2064 N N . LEU A 1 272 ? 1.148 6.236 -15.203 1.00 89.50 272 LEU A N 1
ATOM 2065 C CA . LEU A 1 272 ? 0.408 4.970 -15.176 1.00 89.50 272 LEU A CA 1
ATOM 2066 C C . LEU A 1 272 ? -0.816 5.010 -16.095 1.00 89.50 272 LEU A C 1
ATOM 2068 O O . LEU A 1 272 ? -1.083 4.025 -16.770 1.00 89.50 272 LEU A O 1
ATOM 2072 N N . GLY A 1 273 ? -1.538 6.129 -16.135 1.00 90.06 273 GLY A N 1
ATOM 2073 C CA . GLY A 1 273 ? -2.845 6.249 -16.779 1.00 90.06 273 GLY A CA 1
ATOM 2074 C C . GLY A 1 273 ? -2.844 6.717 -18.233 1.00 90.06 273 GLY A C 1
ATOM 2075 O O . GLY A 1 273 ? -3.795 6.394 -18.947 1.00 90.06 273 GLY A O 1
ATOM 2076 N N . ASN A 1 274 ? -1.815 7.435 -18.708 1.00 90.81 274 ASN A N 1
ATOM 2077 C CA . ASN A 1 274 ? -1.775 7.842 -20.116 1.00 90.81 274 ASN A CA 1
ATOM 2078 C C . ASN A 1 274 ? -1.818 6.604 -21.029 1.00 90.81 274 ASN A C 1
ATOM 2080 O O . ASN A 1 274 ? -1.177 5.590 -20.722 1.00 90.81 274 ASN A O 1
ATOM 2084 N N . PRO A 1 275 ? -2.530 6.678 -22.169 1.00 88.19 275 PRO A N 1
ATOM 2085 C CA . PRO A 1 275 ? -2.544 5.593 -23.133 1.00 88.19 275 PRO A CA 1
ATOM 2086 C C . PRO A 1 275 ? -1.151 5.384 -23.740 1.00 88.19 275 PRO A C 1
ATOM 2088 O O . PRO A 1 275 ? -0.317 6.294 -23.770 1.00 88.19 275 PRO A O 1
ATOM 2091 N N . VAL A 1 276 ? -0.914 4.197 -24.292 1.00 84.44 276 VAL A N 1
ATOM 2092 C CA . VAL A 1 276 ? 0.207 3.981 -25.208 1.00 84.44 276 VAL A CA 1
ATOM 2093 C C . VAL A 1 276 ? -0.062 4.806 -26.471 1.00 84.44 276 VAL A C 1
ATOM 2095 O O . VAL A 1 276 ? -0.992 4.522 -27.222 1.00 84.44 276 VAL A O 1
ATOM 2098 N N . ASN A 1 277 ? 0.726 5.861 -26.681 1.00 82.81 277 ASN A N 1
ATOM 2099 C CA . ASN A 1 277 ? 0.570 6.806 -27.784 1.00 82.81 277 ASN A CA 1
ATOM 2100 C C . ASN A 1 277 ? 1.932 7.191 -28.378 1.00 82.81 277 ASN A C 1
ATOM 2102 O O . ASN A 1 277 ? 2.577 8.142 -27.936 1.00 82.81 277 ASN A O 1
ATOM 2106 N N . PHE A 1 278 ? 2.342 6.473 -29.422 1.00 79.69 278 PHE A N 1
ATOM 2107 C CA . PHE A 1 278 ? 3.617 6.701 -30.106 1.00 79.69 278 PHE A CA 1
ATOM 2108 C C . PHE A 1 278 ? 3.613 7.907 -31.063 1.00 79.69 278 PHE A C 1
ATOM 2110 O O . PHE A 1 278 ? 4.644 8.216 -31.654 1.00 79.69 278 PHE A O 1
ATOM 2117 N N . SER A 1 279 ? 2.484 8.607 -31.228 1.00 84.88 279 SER A N 1
ATOM 2118 C CA . SER A 1 279 ? 2.408 9.829 -32.045 1.00 84.88 279 SER A CA 1
ATOM 2119 C C . SER A 1 279 ? 2.918 11.075 -31.312 1.00 84.88 279 SER A C 1
ATOM 2121 O O . SER A 1 279 ? 3.060 12.132 -31.926 1.00 84.88 279 SER A O 1
ATOM 2123 N N . VAL A 1 280 ? 3.191 10.971 -30.009 1.00 84.56 280 VAL A N 1
ATOM 2124 C CA . VAL A 1 280 ? 3.759 12.039 -29.181 1.00 84.56 280 VAL A CA 1
ATOM 2125 C C . VAL A 1 280 ? 5.160 11.610 -28.726 1.00 84.56 280 VAL A C 1
ATOM 2127 O O . VAL A 1 280 ? 5.329 10.456 -28.331 1.00 84.56 280 VAL A O 1
ATOM 2130 N N . PRO A 1 281 ? 6.1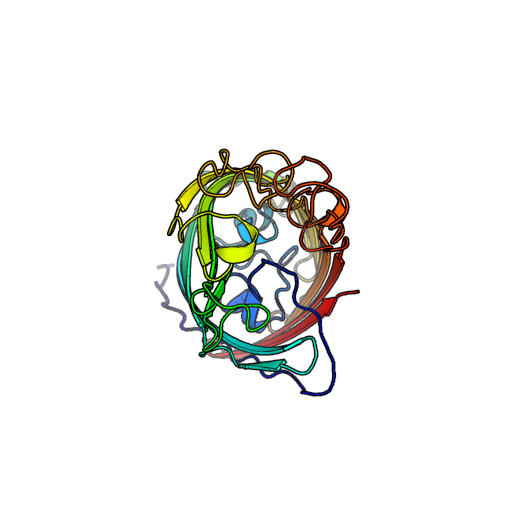71 12.502 -28.742 1.00 82.94 281 PRO A N 1
ATOM 2131 C CA . PRO A 1 281 ? 7.498 12.172 -28.231 1.00 82.94 281 PRO A CA 1
ATOM 2132 C C . PRO A 1 281 ? 7.459 11.643 -26.791 1.00 82.94 281 PRO A C 1
ATOM 2134 O O . PRO A 1 281 ? 6.723 12.166 -25.945 1.00 82.94 281 PRO A O 1
ATOM 2137 N N . LEU A 1 282 ? 8.288 10.637 -26.500 1.00 81.31 282 LEU A N 1
ATOM 2138 C CA . LEU A 1 282 ? 8.481 10.139 -25.138 1.00 81.31 282 LEU A CA 1
ATOM 2139 C C . LEU A 1 282 ? 8.930 11.277 -24.202 1.00 81.31 282 LEU A C 1
ATOM 2141 O O . LEU A 1 282 ? 9.599 12.224 -24.620 1.00 81.31 282 LEU A O 1
ATOM 2145 N N . GLY A 1 283 ? 8.526 11.211 -22.932 1.00 80.81 283 GLY A N 1
ATOM 2146 C CA . GLY A 1 283 ? 8.803 12.265 -21.946 1.00 80.81 283 GLY A CA 1
ATOM 2147 C C . GLY A 1 283 ? 7.828 13.454 -21.948 1.00 80.81 283 GLY A C 1
ATOM 2148 O O . GLY A 1 283 ? 7.811 14.242 -20.998 1.00 80.81 283 GLY A O 1
ATOM 2149 N N . ASN A 1 284 ? 6.984 13.601 -22.976 1.00 85.19 284 ASN A N 1
ATOM 2150 C CA . ASN A 1 284 ? 5.954 14.645 -23.021 1.00 85.19 284 ASN A CA 1
ATOM 2151 C C . ASN A 1 284 ? 4.841 14.392 -21.980 1.00 85.19 284 ASN A C 1
ATOM 2153 O O . ASN A 1 284 ? 4.555 13.247 -21.636 1.00 85.19 284 ASN A O 1
ATOM 2157 N N . ILE A 1 285 ? 4.158 15.445 -21.514 1.00 84.06 285 ILE A N 1
ATOM 2158 C CA . ILE A 1 285 ? 3.016 15.324 -20.589 1.00 84.06 285 ILE A CA 1
ATOM 2159 C C . ILE A 1 285 ? 1.905 14.401 -21.101 1.00 84.06 285 ILE A C 1
ATOM 2161 O O . ILE A 1 285 ? 1.371 13.609 -20.330 1.00 84.06 285 ILE A O 1
ATOM 2165 N N . ASN A 1 286 ? 1.652 14.421 -22.410 1.00 84.44 286 ASN A N 1
ATOM 2166 C CA . ASN A 1 286 ? 0.677 13.555 -23.077 1.00 84.44 286 ASN A CA 1
ATOM 2167 C C . ASN A 1 286 ? 1.334 12.350 -23.780 1.00 84.44 286 ASN A C 1
ATOM 2169 O O . ASN A 1 286 ? 0.716 11.725 -24.641 1.00 84.44 286 ASN A O 1
ATOM 2173 N N . GLY A 1 287 ? 2.604 12.068 -23.467 1.00 83.19 287 GLY A N 1
ATOM 2174 C CA . GLY A 1 287 ? 3.341 10.922 -23.998 1.00 83.19 287 GLY A CA 1
ATOM 2175 C C . GLY A 1 287 ? 2.873 9.595 -23.396 1.00 83.19 287 GLY A C 1
ATOM 2176 O O . GLY A 1 287 ? 2.033 9.574 -22.491 1.00 83.19 287 GLY A O 1
ATOM 2177 N N . CYS A 1 288 ? 3.437 8.490 -23.894 1.00 85.12 288 CYS A N 1
ATOM 2178 C CA . CYS A 1 288 ? 3.079 7.133 -23.475 1.00 85.12 288 CYS A CA 1
ATOM 2179 C C . CYS A 1 288 ? 3.107 6.940 -21.950 1.00 85.12 288 CYS A C 1
ATOM 2181 O O . CYS A 1 288 ? 4.100 7.259 -21.290 1.00 85.12 288 CYS A O 1
ATOM 2183 N N . GLY A 1 289 ? 2.041 6.336 -21.426 1.00 86.38 289 GLY A N 1
ATOM 2184 C CA . GLY A 1 289 ? 1.994 5.743 -20.090 1.00 86.38 289 GLY A CA 1
ATOM 2185 C C . GLY A 1 289 ? 1.707 4.241 -20.144 1.00 86.38 289 GLY A C 1
ATOM 2186 O O . GLY A 1 289 ? 1.728 3.624 -21.210 1.00 86.38 289 GLY A O 1
ATOM 2187 N N . PHE A 1 290 ? 1.410 3.646 -18.989 1.00 86.31 290 PHE A N 1
ATOM 2188 C CA . PHE A 1 290 ? 1.084 2.217 -18.870 1.00 86.31 290 PHE A CA 1
ATOM 2189 C C . PHE A 1 290 ? -0.379 1.873 -19.202 1.00 86.31 290 PHE A C 1
ATOM 2191 O O . PHE A 1 290 ? -0.758 0.707 -19.133 1.00 86.31 290 PHE A O 1
ATOM 2198 N N . SER A 1 291 ? -1.205 2.852 -19.593 1.00 88.94 291 SER A N 1
ATOM 2199 C CA . SER A 1 291 ? -2.633 2.674 -19.915 1.00 88.94 291 SER A CA 1
ATOM 2200 C C . SER A 1 291 ? -3.483 2.065 -18.792 1.00 88.94 291 SER A C 1
ATOM 2202 O O . SER A 1 291 ? -4.535 1.477 -19.056 1.00 88.94 291 SER A O 1
ATOM 2204 N N . PHE A 1 292 ? -3.051 2.190 -17.537 1.00 89.44 292 PHE A N 1
ATOM 2205 C CA . PHE A 1 292 ? -3.808 1.698 -16.394 1.00 89.44 292 PHE A CA 1
ATOM 2206 C C . PHE A 1 292 ? -5.106 2.487 -16.256 1.00 89.44 292 PHE A C 1
ATOM 2208 O O . PHE A 1 292 ? -5.122 3.715 -16.144 1.00 89.44 292 PHE A O 1
ATOM 2215 N N . ARG A 1 293 ? -6.215 1.754 -16.240 1.00 90.81 293 ARG A N 1
ATOM 2216 C CA . ARG A 1 293 ? -7.541 2.311 -15.988 1.00 90.81 293 ARG A CA 1
ATOM 2217 C C . ARG A 1 293 ? -7.787 2.384 -14.493 1.00 90.81 293 ARG A C 1
ATOM 2219 O O . ARG A 1 293 ? -7.118 1.725 -13.705 1.00 90.81 293 ARG A O 1
ATOM 2226 N N . ASN A 1 294 ? -8.752 3.204 -14.099 1.00 94.00 294 ASN A N 1
ATOM 2227 C CA . ASN A 1 294 ? -9.192 3.204 -12.714 1.00 94.00 294 ASN A CA 1
ATOM 2228 C C . ASN A 1 294 ? -9.810 1.839 -12.376 1.00 94.00 294 ASN A C 1
ATOM 2230 O O . ASN A 1 294 ? -10.684 1.392 -13.117 1.00 94.00 294 ASN A O 1
ATOM 2234 N N . VAL A 1 295 ? -9.401 1.244 -11.256 1.00 91.44 295 VAL A N 1
ATOM 2235 C CA . VAL A 1 295 ? -9.786 -0.117 -10.845 1.00 91.44 295 VAL A CA 1
ATOM 2236 C C . VAL A 1 295 ? -10.633 -0.058 -9.580 1.00 91.44 295 VAL A C 1
ATOM 2238 O O . VAL A 1 295 ? -10.317 0.689 -8.652 1.00 91.44 295 VAL A O 1
ATOM 2241 N N . ASN A 1 296 ? -11.707 -0.830 -9.531 1.00 94.00 296 ASN A N 1
ATOM 2242 C CA . ASN A 1 296 ? -12.431 -1.191 -8.322 1.00 94.00 296 ASN A CA 1
ATOM 2243 C C . ASN A 1 296 ? -11.937 -2.556 -7.843 1.00 94.00 296 ASN A C 1
ATOM 2245 O O . ASN A 1 296 ? -12.025 -3.531 -8.578 1.00 94.00 296 ASN A O 1
ATOM 2249 N N . ALA A 1 297 ? -11.446 -2.635 -6.609 1.00 92.94 297 ALA A N 1
ATOM 2250 C CA . ALA A 1 297 ? -11.113 -3.891 -5.954 1.00 92.94 297 ALA A CA 1
ATOM 2251 C C . ALA A 1 297 ? -12.189 -4.261 -4.930 1.00 92.94 297 ALA A C 1
ATOM 2253 O O . ALA A 1 297 ? -12.638 -3.417 -4.152 1.00 92.94 297 ALA A O 1
ATOM 2254 N N . TYR A 1 298 ? -12.553 -5.536 -4.909 1.00 94.56 298 TYR A N 1
ATOM 2255 C CA . TYR A 1 298 ? -13.496 -6.154 -3.989 1.00 94.56 298 TYR A CA 1
ATOM 2256 C C . TYR A 1 298 ? -12.759 -7.243 -3.224 1.00 94.56 298 TYR A C 1
ATOM 2258 O O . TYR A 1 298 ? -12.282 -8.212 -3.817 1.00 94.56 298 TYR A O 1
ATOM 2266 N N . ARG A 1 299 ? -12.643 -7.086 -1.911 1.00 94.38 299 ARG A N 1
ATOM 2267 C CA . ARG A 1 299 ? -11.885 -7.998 -1.052 1.00 94.38 299 ARG A CA 1
ATOM 2268 C C . ARG A 1 299 ? -12.831 -8.700 -0.113 1.00 94.38 299 ARG A C 1
ATOM 2270 O O . ARG A 1 299 ? -13.642 -8.049 0.541 1.00 94.38 299 ARG A O 1
ATOM 2277 N N . PHE A 1 300 ? -12.694 -10.011 -0.013 1.00 96.00 300 PHE A N 1
ATOM 2278 C CA . PHE A 1 300 ? -13.419 -10.822 0.947 1.00 96.00 300 PHE A CA 1
ATOM 2279 C C . PHE A 1 300 ? -12.432 -11.656 1.751 1.00 96.00 300 PHE A C 1
ATOM 2281 O O . PHE A 1 300 ? -11.561 -12.318 1.186 1.00 96.00 300 PHE A O 1
ATOM 2288 N N . GLY A 1 301 ? -12.599 -11.661 3.069 1.00 96.06 301 GLY A N 1
ATOM 2289 C CA . GLY A 1 301 ? -11.719 -12.392 3.966 1.00 96.06 301 GLY A CA 1
ATOM 2290 C C . GLY A 1 301 ? -12.462 -13.008 5.133 1.00 96.06 301 GLY A C 1
ATOM 2291 O O . GLY A 1 301 ? -13.433 -12.455 5.643 1.00 96.06 301 GLY A O 1
ATOM 2292 N N . VAL A 1 302 ? -11.969 -14.149 5.590 1.00 97.19 302 VAL A N 1
ATOM 2293 C CA . VAL A 1 302 ? -12.462 -14.855 6.763 1.00 97.19 302 VAL A CA 1
ATOM 2294 C C . VAL A 1 302 ? -11.300 -15.292 7.644 1.00 97.19 302 VAL A C 1
ATOM 2296 O O . VAL A 1 302 ? -10.232 -15.680 7.174 1.00 97.19 302 VAL A O 1
ATOM 2299 N N . GLN A 1 303 ? -11.526 -15.234 8.946 1.00 97.12 303 GLN A N 1
ATOM 2300 C CA . GLN A 1 303 ? -10.644 -15.711 9.991 1.00 97.12 303 GLN A CA 1
ATOM 2301 C C . GLN A 1 303 ? -11.456 -16.587 10.947 1.00 97.12 303 GLN A C 1
ATOM 2303 O O . GLN A 1 303 ? -12.557 -16.214 11.359 1.00 97.12 303 GLN A O 1
ATOM 2308 N N . TYR A 1 304 ? -10.886 -17.732 11.320 1.00 96.50 304 TYR A N 1
ATOM 2309 C CA . TYR A 1 304 ? -11.453 -18.651 12.298 1.00 96.50 304 TYR A CA 1
ATOM 2310 C C . TYR A 1 304 ? -10.419 -19.049 13.355 1.00 96.50 304 TYR A C 1
ATOM 2312 O O . TYR A 1 304 ? -9.369 -19.620 13.044 1.00 96.50 304 TYR A O 1
ATOM 2320 N N . GLU A 1 305 ? -10.719 -18.758 14.617 1.00 96.50 305 GLU A N 1
ATOM 2321 C CA . GLU A 1 305 ? -9.934 -19.184 15.773 1.00 96.50 305 GLU A CA 1
ATOM 2322 C C . GLU A 1 305 ? -10.298 -20.620 16.157 1.00 96.50 305 GLU A C 1
ATOM 2324 O O . GLU A 1 305 ? -11.309 -20.893 16.811 1.00 96.50 305 GLU A O 1
ATOM 2329 N N . VAL A 1 306 ? -9.446 -21.562 15.755 1.00 95.44 306 VAL A N 1
ATOM 2330 C CA . VAL A 1 306 ? -9.614 -22.983 16.075 1.00 95.44 306 VAL A CA 1
ATOM 2331 C C . VAL A 1 306 ? -9.419 -23.200 17.579 1.00 95.44 306 VAL A C 1
ATOM 2333 O O . VAL A 1 306 ? -10.205 -23.903 18.217 1.00 95.44 306 VAL A O 1
ATOM 2336 N N . ASN A 1 307 ? -8.388 -22.572 18.149 1.00 93.50 307 ASN A N 1
ATOM 2337 C CA . ASN A 1 307 ? -8.081 -22.533 19.580 1.00 93.50 307 ASN A CA 1
ATOM 2338 C C . ASN A 1 307 ? -7.148 -21.346 19.897 1.00 93.50 307 ASN A C 1
ATOM 2340 O O . ASN A 1 307 ? -6.698 -20.654 18.987 1.00 93.50 307 ASN A O 1
ATOM 2344 N N . ASP A 1 308 ? -6.783 -21.174 21.170 1.00 89.38 308 ASP A N 1
ATOM 2345 C CA . ASP A 1 308 ? -5.940 -20.072 21.673 1.00 89.38 308 ASP A CA 1
ATOM 2346 C C . ASP A 1 308 ? -4.544 -19.957 21.025 1.00 89.38 308 ASP A C 1
ATOM 2348 O O . ASP A 1 308 ? -3.817 -18.994 21.271 1.00 89.38 308 ASP A O 1
ATOM 2352 N N . ARG A 1 309 ? -4.118 -20.957 20.244 1.00 92.06 309 ARG A N 1
ATOM 2353 C CA . ARG A 1 309 ? -2.809 -21.002 19.575 1.00 92.06 309 ARG A CA 1
ATOM 2354 C C . ARG A 1 309 ? -2.900 -21.081 18.057 1.00 92.06 309 ARG A C 1
ATOM 2356 O O . ARG A 1 309 ? -1.870 -20.945 17.401 1.00 92.06 309 ARG A O 1
ATOM 2363 N N . PHE A 1 310 ? -4.080 -21.339 17.497 1.00 93.00 310 PHE A N 1
ATOM 2364 C CA . PHE A 1 310 ? -4.225 -21.647 16.082 1.00 93.00 310 PHE A CA 1
ATOM 2365 C C . PHE A 1 310 ? -5.419 -20.925 15.466 1.00 93.00 310 PHE A C 1
ATOM 2367 O O . PHE A 1 310 ? -6.573 -21.131 15.846 1.00 93.00 310 PHE A O 1
ATOM 2374 N N . THR A 1 311 ? -5.116 -20.106 14.464 1.00 94.25 311 THR A N 1
ATOM 2375 C CA . THR A 1 311 ? -6.086 -19.325 13.702 1.00 94.25 311 THR A CA 1
ATOM 2376 C C . THR A 1 311 ? -5.871 -19.591 12.222 1.00 94.25 311 THR A C 1
ATOM 2378 O O . THR A 1 311 ? -4.752 -19.446 11.728 1.00 94.25 311 THR A O 1
ATOM 2381 N N . ILE A 1 312 ? -6.942 -19.929 11.512 1.00 95.19 312 ILE A N 1
ATOM 2382 C CA . ILE A 1 312 ? -6.936 -20.102 10.058 1.00 95.19 312 ILE A CA 1
ATOM 2383 C C . ILE A 1 312 ? -7.509 -18.839 9.424 1.00 95.19 312 ILE A C 1
ATOM 2385 O O . ILE A 1 312 ? -8.459 -18.256 9.947 1.00 95.19 312 ILE A O 1
ATOM 2389 N N . ARG A 1 313 ? -6.923 -18.412 8.306 1.00 94.94 313 ARG A N 1
ATOM 2390 C CA . ARG A 1 313 ? -7.405 -17.292 7.496 1.00 94.94 313 ARG A CA 1
ATOM 2391 C C . ARG A 1 313 ? -7.514 -17.731 6.043 1.00 94.94 313 ARG A C 1
ATOM 2393 O O . ARG A 1 313 ? -6.719 -18.557 5.597 1.00 94.94 313 ARG A O 1
ATOM 2400 N N . GLY A 1 314 ? -8.497 -17.192 5.342 1.00 93.19 314 GLY A N 1
ATOM 2401 C CA . GLY A 1 314 ? -8.647 -17.348 3.902 1.00 93.19 314 GLY A CA 1
ATOM 2402 C C . GLY A 1 314 ? -9.363 -16.140 3.322 1.00 93.19 314 GLY A C 1
ATOM 2403 O O . GLY A 1 314 ? -10.089 -15.443 4.025 1.00 93.19 314 GLY A O 1
ATOM 2404 N N . GLY A 1 315 ? -9.166 -15.876 2.041 1.00 91.94 315 GLY A N 1
ATOM 2405 C CA . GLY A 1 315 ? -9.826 -14.769 1.367 1.00 91.94 315 GLY A CA 1
ATOM 2406 C C . GLY A 1 315 ? -9.425 -14.676 -0.092 1.00 91.94 315 GLY A C 1
ATOM 2407 O O . GLY A 1 315 ? -8.552 -15.412 -0.553 1.00 91.94 315 GLY A O 1
ATOM 2408 N N . PHE A 1 316 ? -10.071 -13.765 -0.804 1.00 89.31 316 PHE A N 1
ATOM 2409 C CA . PHE A 1 316 ? -9.786 -13.460 -2.197 1.00 89.31 316 PHE A CA 1
ATOM 2410 C C . PHE A 1 316 ? -10.010 -11.971 -2.472 1.00 89.31 316 PHE A C 1
ATOM 2412 O O . PHE A 1 316 ? -10.764 -11.294 -1.771 1.00 89.31 316 PHE A O 1
ATOM 2419 N N . GLU A 1 317 ? -9.354 -11.480 -3.515 1.00 87.81 317 GLU A N 1
ATOM 2420 C CA . GLU A 1 317 ? -9.547 -10.145 -4.069 1.00 87.81 317 GLU A CA 1
ATOM 2421 C C . GLU A 1 317 ? -9.956 -10.288 -5.536 1.00 87.81 317 GLU A C 1
ATOM 2423 O O . GLU A 1 317 ? -9.401 -11.117 -6.256 1.00 87.81 317 GLU A O 1
ATOM 2428 N N . MET A 1 318 ? -10.926 -9.485 -5.964 1.00 88.25 318 MET A N 1
ATOM 2429 C CA . MET A 1 318 ? -11.360 -9.367 -7.355 1.00 88.25 318 MET A CA 1
ATOM 2430 C C . MET A 1 318 ? -11.245 -7.914 -7.799 1.00 88.25 318 MET A C 1
ATOM 2432 O O . MET A 1 318 ? -11.478 -7.008 -7.003 1.00 88.25 318 MET A O 1
ATOM 2436 N N . THR A 1 319 ? -10.934 -7.695 -9.068 1.00 86.00 319 THR A N 1
ATOM 2437 C CA . THR A 1 319 ? -10.814 -6.375 -9.697 1.00 86.00 319 THR A CA 1
ATOM 2438 C C . THR A 1 319 ? -11.636 -6.333 -10.987 1.00 86.00 319 THR A C 1
ATOM 2440 O O . THR A 1 319 ? -11.940 -7.393 -11.541 1.00 86.00 319 THR A O 1
ATOM 2443 N N . ASP A 1 320 ? -12.050 -5.136 -11.416 1.00 82.19 320 ASP A N 1
ATOM 2444 C CA . ASP A 1 320 ? -12.821 -4.899 -12.651 1.00 82.19 320 ASP A CA 1
ATOM 2445 C C . ASP A 1 320 ? -11.973 -4.503 -13.875 1.00 82.19 320 ASP A C 1
ATOM 2447 O O . ASP A 1 320 ? -10.783 -4.140 -13.714 1.00 82.19 320 ASP A O 1
#

Foldseek 3Di:
DDPDPDDFDADADDDDDPPDPFDDPPFFDQEADRFCNLFRNFQQAPLQDLQSQVPFLQSLLPNDFDKDWDKDWDWDWDWDQDPNDTWGWDIWIDIWTKIKGKDDPDNFKIKMKIKTKTWTKTWTPAAVPNDPPFDTWIKTKMKMKIWTKMKTFDDPNSQKIKMKIKIKMKMKIFTGRCCVVQVDHGLGIDIWIWIWMKIKIKGDPDPFKIKMKMWIQKIWTDFPCSCLQAAAPRRIDIFFIKIKMKMWGPVDVFKIKIKMKMKGAQCPGQQAQQDADPVDGHNYNNHHHVNDHIKIKIKIKMWGDPDPRDIRIHIHMHID

Solvent-accessible surface area (backbone atoms only — not comparable to full-atom values): 15910 Å² total; per-residue (Å²): 132,85,81,75,89,74,87,83,86,76,84,59,83,90,82,82,68,93,87,62,90,54,61,72,73,74,64,55,53,82,42,66,57,54,67,23,38,21,11,20,44,26,46,38,24,66,18,76,36,53,46,22,57,80,66,11,38,12,14,51,64,64,36,54,72,46,75,51,78,54,66,50,74,48,77,43,80,52,69,50,75,55,98,88,44,79,43,52,37,48,73,17,76,31,80,29,58,34,39,19,35,30,41,68,80,46,93,40,37,27,41,34,37,24,32,45,45,30,50,48,46,46,38,36,86,46,30,55,92,72,43,82,81,30,46,50,23,33,40,34,40,40,40,38,38,40,31,50,30,40,21,43,35,38,72,99,81,44,42,30,25,41,19,48,23,48,31,42,32,44,32,36,43,31,63,36,21,51,26,71,80,67,77,42,76,73,71,56,76,46,78,35,54,28,40,33,39,35,39,12,35,26,35,48,81,48,97,38,37,23,36,16,35,23,40,33,50,42,32,46,36,51,65,40,70,88,44,28,65,51,34,3,42,66,13,42,52,54,48,48,33,33,40,34,41,18,37,23,42,24,93,44,97,46,35,40,38,32,38,27,41,37,41,38,38,27,52,82,22,41,33,44,17,24,52,77,36,87,91,38,63,56,13,33,58,82,5,32,23,71,45,34,62,60,32,48,38,43,20,36,17,36,36,39,49,80,50,102,88,43,70,52,57,40,51,45,58,43,50,110

Sequence (320 aa):
MKQRKVISQAIAISAGLPDICFATTGIYATGYGTREQGMGRVGIAIGESVLAPAENPAGIAFSGDRLDVGGGLLFIQSGAVDDGVSYHAKTGITPMPEFGYVKSLSPSLVFGVASWASGASMSYRAPYGGIPGNSNTYSQGVFVHVAPTVAYRFGAEKNHALSLSFVGALSTIDVEGVQAQTGLPNQGRNWKPGYGFKIGWMSQFTSQFSMGASYASKIRYQPWDKYSHIFADGRRFEEPEQYGVGIAFRPTPKWLIGFDWIRFNYGNTHVLGNPVNFSVPLGNINGCGFSFRNVNAYRFGVQYEVNDRFTIRGGFEMTD

Secondary structure (DSSP, 8-state):
-----------------TT------TTS-S-SSHHHHHTTT--TTT---TTGGGT-GGGGGTS-SEEEEEEEEEEE--EEEETTEEEEEEPEEEEEEEEEEEEESSSSEEEEEEEEEEEEEEEEEEEGGG-TTPPEEEEEEEEEEEEEEEEEEESTTS-EEEEEEEEEEEEEEEEES-HHHHSS-----EEEEEEEEEEEEEEE-SSSEEEEEEEEPPEEEPP-GGGTTTSTGGG--EEPPEEEEEEEE-SSTTEEEEEEEEEE-GGGSHHHHS---TTS-TTSTTS----PPPEEEEEEEEEEEEETTEEEEEEEEEE-

pLDDT: mean 87.6, std 15.1, range [27.22, 98.88]

Nearest PDB structures (foldseek):
  8bmx-assembly1_C  TM=4.483E-01  e=2.478E-02  Bacteroides thetaiotaomicron VPI-5482
  5o67-assembly1_A  TM=4.400E-01  e=4.448E-02  Pseudomonas sp. UK4
  6wil-assembly1_A  TM=3.894E-01  e=6.119E-02  Acinetobacter baumannii ACICU
  3csl-assembly1_A  TM=3.524E-01  e=6.806E-02  Serratia marcescens
  4epa-assembly1_A  TM=3.696E-01  e=2.439E-01  Yersinia pestis

Mean predicted aligned error: 6.56 Å